Protein AF-A0A378WSH8-F1 (afdb_monomer_lite)

Radius of gyration: 32.55 Å; chains: 1; bounding box: 90×105×66 Å

Organism: NCBI:txid134964

Foldseek 3Di:
DDDDDDDDDDPPPVVVVVVVVVVPPPPPDPPPPVVCPVCVVVDDDPPPPPPDDDDDDDADPPFAADPDPVPDDDPVCVVVVVVVVDGGGPDDQQADDPAPAFAQDWDDADQWIWGAGAPPCLPPNPAHFIWIWGPPPVNYIDGLHHDNFPQRSLTQHQQFDADHVQQKTKGGRQNDQKHWQAMWIWRCPVVSDTHTDDPAGRRDPVHGHRDMGHNDPPDPPDDDDPDDDDDDDDDDDDDDDDDDDDD

Secondary structure (DSSP, 8-state):
-----------TTHHHHHHHHHSSSS-S------HHHHHHTT----TTTTSSPPPPP-PPTT-B--SSSTT---HHHHHTSGGGG--BSS---------S---S-EEEETTEEEE---TTHHHHSSS-SEEEEE-SSTTS-EEEEEE-SHHHHT--GGG-EEETTTTEEEEE--SBSEEES-EEEEE-SSTTS-EES--STTTSTT---S-EEES-----S---------PPPP------PPPP---

Sequence (247 aa):
MARRSGSRTPKPLIAAAAAVLAAAILPVGGASADLQSDIATQVQQFLDIGKVAVPPADCGPGSRPETGMQGDVPAADRASGRSTQGYSCNMSFVGGYAGHGAGITSTTYDHCSYTGSFFPGDLLGPAQGVQVIDASDPAHPVLSTTLTEPAMMAGTWESLKVNTARKLLVGTGVPFLEGTGYLSVYDISDCAHPRLLNPGPGTNLAMPLPITTTRAASPPTAAPIGPRVSRPVSSARSTSPIRRIRT

pLDDT: mean 76.18, std 23.09, range [29.8, 98.75]

Structure (mmCIF, N/CA/C/O backbone):
data_AF-A0A378WSH8-F1
#
_entry.id   AF-A0A378WSH8-F1
#
loop_
_atom_site.group_PDB
_atom_site.id
_atom_site.type_symbol
_atom_site.label_atom_id
_atom_site.label_alt_id
_atom_site.label_comp_id
_atom_site.label_asym_id
_atom_site.label_entity_id
_atom_site.label_seq_id
_atom_site.pdbx_PDB_ins_code
_atom_site.Cartn_x
_atom_site.Cartn_y
_atom_site.Cartn_z
_atom_site.occupancy
_atom_site.B_iso_or_equiv
_atom_site.auth_seq_id
_atom_site.auth_comp_id
_atom_site.auth_asym_id
_atom_site.auth_atom_id
_atom_site.pdbx_PDB_model_num
ATOM 1 N N . MET A 1 1 ? 38.320 80.030 -11.338 1.00 41.78 1 MET A N 1
ATOM 2 C CA . MET A 1 1 ? 37.554 81.047 -12.106 1.00 41.78 1 MET A CA 1
ATOM 3 C C . MET A 1 1 ? 37.120 80.366 -13.403 1.00 41.78 1 MET A C 1
ATOM 5 O O . MET A 1 1 ? 37.970 79.705 -13.964 1.00 41.78 1 MET A O 1
ATOM 9 N N . ALA A 1 2 ? 35.881 80.333 -13.899 1.00 40.88 2 ALA A N 1
ATOM 10 C CA . ALA A 1 2 ? 34.691 81.184 -13.791 1.00 40.88 2 ALA A CA 1
ATOM 11 C C . ALA A 1 2 ? 33.429 80.291 -13.645 1.00 40.88 2 ALA A C 1
ATOM 13 O O . ALA A 1 2 ? 33.392 79.189 -14.173 1.00 40.88 2 ALA A O 1
ATOM 14 N N . ARG A 1 3 ? 32.523 80.558 -12.697 1.00 38.66 3 ARG A N 1
ATOM 15 C CA . ARG A 1 3 ? 31.334 81.444 -12.714 1.00 38.66 3 ARG A CA 1
ATOM 16 C C . ARG A 1 3 ? 30.141 80.896 -13.530 1.00 38.66 3 ARG A C 1
ATOM 18 O O . ARG A 1 3 ? 30.211 80.719 -14.735 1.00 38.66 3 ARG A O 1
ATOM 25 N N . ARG A 1 4 ? 29.055 80.659 -12.778 1.00 47.59 4 ARG A N 1
ATOM 26 C CA . ARG A 1 4 ? 27.697 80.209 -13.139 1.00 47.59 4 ARG A CA 1
ATOM 27 C C . ARG A 1 4 ? 27.099 80.895 -14.373 1.00 47.59 4 ARG A C 1
ATOM 29 O O . ARG A 1 4 ? 27.242 82.104 -14.514 1.00 47.59 4 ARG A O 1
ATOM 36 N N . SER A 1 5 ? 26.196 80.189 -15.052 1.00 40.75 5 SER A N 1
ATOM 37 C CA . SER A 1 5 ? 24.873 80.748 -15.359 1.00 40.75 5 SER A CA 1
ATOM 38 C C . SER A 1 5 ? 23.838 79.629 -15.457 1.00 40.75 5 SER A C 1
ATOM 40 O O . SER A 1 5 ? 24.050 78.640 -16.152 1.00 40.75 5 SER A O 1
ATOM 42 N N . GLY A 1 6 ? 22.752 79.760 -14.697 1.00 46.19 6 GLY A N 1
ATOM 43 C CA . GLY A 1 6 ? 21.604 78.867 -14.771 1.00 46.19 6 GLY A CA 1
ATOM 44 C C . GLY A 1 6 ? 20.590 79.366 -15.791 1.00 46.19 6 GLY A C 1
ATOM 45 O O . GLY A 1 6 ? 20.475 80.566 -16.029 1.00 46.19 6 GLY A O 1
ATOM 46 N N . SER A 1 7 ? 19.788 78.449 -16.315 1.00 44.53 7 SER A N 1
ATOM 47 C CA . SER A 1 7 ? 18.513 78.770 -16.943 1.00 44.53 7 SER A CA 1
ATOM 48 C C . SER A 1 7 ? 17.428 77.905 -16.303 1.00 44.53 7 SER A C 1
ATOM 50 O O . SER A 1 7 ? 17.368 76.689 -16.454 1.00 44.53 7 SER A O 1
ATOM 52 N N . ARG A 1 8 ? 16.579 78.563 -15.510 1.00 58.78 8 ARG A N 1
ATOM 53 C CA . ARG A 1 8 ? 15.231 78.085 -15.203 1.00 58.78 8 ARG A CA 1
ATOM 54 C C . ARG A 1 8 ? 14.360 78.471 -16.385 1.00 58.78 8 ARG A C 1
ATOM 56 O O . ARG A 1 8 ? 14.426 79.619 -16.812 1.00 58.78 8 ARG A O 1
ATOM 63 N N . THR A 1 9 ? 13.506 77.573 -16.853 1.00 48.69 9 THR A N 1
ATOM 64 C CA . THR A 1 9 ? 12.199 77.940 -17.418 1.00 48.69 9 THR A CA 1
ATOM 65 C C . THR A 1 9 ? 11.289 76.712 -17.517 1.00 48.69 9 THR A C 1
ATOM 67 O O . THR A 1 9 ? 11.764 75.578 -17.459 1.00 48.69 9 THR A O 1
ATOM 70 N N . PRO A 1 10 ? 9.965 76.938 -17.528 1.00 49.69 10 PRO A N 1
ATOM 71 C CA . PRO A 1 10 ? 9.005 76.181 -16.736 1.00 49.69 10 PRO A CA 1
ATOM 72 C C . PRO A 1 10 ? 8.100 75.324 -17.619 1.00 49.69 10 PRO A C 1
ATOM 74 O O . PRO A 1 10 ? 7.737 75.745 -18.712 1.00 49.69 10 PRO A O 1
ATOM 77 N N . LYS A 1 11 ? 7.655 74.159 -17.141 1.00 42.25 11 LYS A N 1
ATOM 78 C CA . LYS A 1 11 ? 6.537 73.440 -17.777 1.00 42.25 11 LYS A CA 1
ATOM 79 C C . LYS A 1 11 ? 5.641 72.734 -16.748 1.00 42.25 11 LYS A C 1
ATOM 81 O O . LYS A 1 11 ? 5.535 71.512 -16.787 1.00 42.25 11 LYS A O 1
ATOM 86 N N . PRO A 1 12 ? 4.897 73.471 -15.897 1.00 46.78 12 PRO A N 1
ATOM 87 C CA . PRO A 1 12 ? 3.742 72.919 -15.175 1.00 46.78 12 PRO A CA 1
ATOM 88 C C . PRO A 1 12 ? 2.576 72.522 -16.114 1.00 46.78 12 PRO A C 1
ATOM 90 O O . PRO A 1 12 ? 1.465 72.293 -15.661 1.00 46.78 12 PRO A O 1
ATOM 93 N N . LEU A 1 13 ? 2.819 72.427 -17.427 1.00 51.59 13 LEU A N 1
ATOM 94 C CA . LEU A 1 13 ? 1.844 72.064 -18.455 1.00 51.59 13 LEU A CA 1
ATOM 95 C C . LEU A 1 13 ? 2.020 70.633 -18.991 1.00 51.59 13 LEU A C 1
ATOM 97 O O . LEU A 1 13 ? 1.110 70.125 -19.633 1.00 51.59 13 LEU A O 1
ATOM 101 N N . ILE A 1 14 ? 3.133 69.942 -18.702 1.00 45.81 14 ILE A N 1
ATOM 102 C CA . ILE A 1 14 ? 3.283 68.522 -19.092 1.00 45.81 14 ILE A CA 1
ATOM 103 C C . ILE A 1 14 ? 2.595 67.595 -18.074 1.00 45.81 14 ILE A C 1
ATOM 105 O O . ILE A 1 14 ? 2.054 66.559 -18.449 1.00 45.81 14 ILE A O 1
ATOM 109 N N . ALA A 1 15 ? 2.519 68.000 -16.802 1.00 45.50 15 ALA A N 1
ATOM 110 C CA . ALA A 1 15 ? 1.837 67.219 -15.768 1.00 45.50 15 ALA A CA 1
ATOM 111 C C . ALA A 1 15 ? 0.307 67.156 -15.965 1.00 45.50 15 ALA A C 1
ATOM 113 O O . ALA A 1 15 ? -0.315 66.169 -15.587 1.00 45.50 15 ALA A O 1
ATOM 114 N N . ALA A 1 16 ? -0.300 68.165 -16.602 1.00 47.81 16 ALA A N 1
ATOM 115 C CA . ALA A 1 16 ? -1.748 68.205 -16.820 1.00 47.81 16 ALA A CA 1
ATOM 116 C C . ALA A 1 16 ? -2.213 67.347 -18.015 1.00 47.81 16 ALA A C 1
ATOM 118 O O . ALA A 1 16 ? -3.331 66.841 -18.002 1.00 47.81 16 ALA A O 1
ATOM 119 N N . ALA A 1 17 ? -1.359 67.122 -19.022 1.00 46.69 17 ALA A N 1
ATOM 120 C CA . ALA A 1 17 ? -1.712 66.297 -20.183 1.00 46.69 17 ALA A CA 1
ATOM 121 C C . ALA A 1 17 ? -1.620 64.784 -19.896 1.00 46.69 17 ALA A C 1
ATOM 123 O O . ALA A 1 17 ? -2.379 64.002 -20.464 1.00 46.69 17 ALA A O 1
ATOM 124 N N . ALA A 1 18 ? -0.744 64.363 -18.976 1.00 47.00 18 ALA A N 1
ATOM 125 C CA . ALA A 1 18 ? -0.623 62.955 -18.588 1.00 47.00 18 ALA A CA 1
ATOM 126 C C . ALA A 1 18 ? -1.775 62.475 -17.681 1.00 47.00 18 ALA A C 1
ATOM 128 O O . ALA A 1 18 ? -2.136 61.301 -17.717 1.00 47.00 18 ALA A O 1
ATOM 129 N N . ALA A 1 19 ? -2.397 63.375 -16.910 1.00 49.25 19 ALA A N 1
ATOM 130 C CA . ALA A 1 19 ? -3.502 63.023 -16.016 1.00 49.25 19 ALA A CA 1
ATOM 131 C C . ALA A 1 19 ? -4.830 62.764 -16.757 1.00 49.25 19 ALA A C 1
ATOM 133 O O . ALA A 1 19 ? -5.626 61.942 -16.312 1.00 49.25 19 ALA A O 1
ATOM 134 N N . VAL A 1 20 ? -5.060 63.406 -17.909 1.00 46.47 20 VAL A N 1
ATOM 135 C CA . VAL A 1 20 ? -6.304 63.223 -18.685 1.00 46.47 20 VAL A CA 1
ATOM 136 C C . VAL A 1 20 ? -6.252 61.965 -19.562 1.00 46.47 20 VAL A C 1
ATOM 138 O O . VAL A 1 20 ? -7.280 61.328 -19.774 1.00 46.47 20 VAL A O 1
ATOM 141 N N . LEU A 1 21 ? -5.064 61.529 -19.999 1.00 43.81 21 LEU A N 1
ATOM 142 C CA . LEU A 1 21 ? -4.922 60.288 -20.773 1.00 43.81 21 LEU A CA 1
ATOM 143 C C . LEU A 1 21 ? -4.888 59.021 -19.895 1.00 43.81 21 LEU A C 1
ATOM 145 O O . LEU A 1 21 ? -5.254 57.947 -20.362 1.00 43.81 21 LEU A O 1
ATOM 149 N N . ALA A 1 22 ? -4.518 59.140 -18.615 1.00 44.72 22 ALA A N 1
ATOM 150 C CA . ALA A 1 22 ? -4.552 58.025 -17.662 1.00 44.72 22 ALA A CA 1
ATOM 151 C C . ALA A 1 22 ? -5.972 57.684 -17.163 1.00 44.72 22 ALA A C 1
ATOM 153 O O . ALA A 1 22 ? -6.206 56.572 -16.699 1.00 44.72 22 ALA A O 1
ATOM 154 N N . ALA A 1 23 ? -6.934 58.605 -17.287 1.00 47.78 23 ALA A N 1
ATOM 155 C CA . ALA A 1 23 ? -8.322 58.378 -16.877 1.00 47.78 23 ALA A CA 1
ATOM 156 C C . ALA A 1 23 ? -9.199 57.725 -17.968 1.00 47.78 23 ALA A C 1
ATOM 158 O O . ALA A 1 23 ? -10.301 57.275 -17.669 1.00 47.78 23 ALA A O 1
ATOM 159 N N . ALA A 1 24 ? -8.723 57.646 -19.218 1.00 49.50 24 ALA A N 1
ATOM 160 C CA . ALA A 1 24 ? -9.503 57.153 -20.361 1.00 49.50 24 ALA A CA 1
ATOM 161 C C . ALA A 1 24 ? -9.163 55.712 -20.802 1.00 49.50 24 ALA A C 1
ATOM 163 O O . ALA A 1 24 ? -9.764 55.208 -21.747 1.00 49.50 24 ALA A O 1
ATOM 164 N N . ILE A 1 25 ? -8.225 55.034 -20.125 1.00 50.56 25 ILE A N 1
ATOM 165 C CA . ILE A 1 25 ? -7.892 53.608 -20.350 1.00 50.56 25 ILE A CA 1
ATOM 166 C C . ILE A 1 25 ? -8.080 52.801 -19.052 1.00 50.56 25 ILE A C 1
ATOM 168 O O . ILE A 1 25 ? -7.439 51.782 -18.815 1.00 50.56 25 ILE A O 1
ATOM 172 N N . LEU A 1 26 ? -8.980 53.255 -18.182 1.00 44.84 26 LEU A N 1
ATOM 173 C CA . LEU A 1 26 ? -9.618 52.359 -17.228 1.00 44.84 26 LEU A CA 1
ATOM 174 C C . LEU A 1 26 ? -10.854 51.802 -17.937 1.00 44.84 26 LEU A C 1
ATOM 176 O O . LEU A 1 26 ? -11.678 52.601 -18.385 1.00 44.84 26 LEU A O 1
ATOM 180 N N . PRO A 1 27 ? -11.006 50.476 -18.087 1.00 46.38 27 PRO A N 1
ATOM 181 C CA . PRO A 1 27 ? -12.249 49.913 -18.586 1.00 46.38 27 PRO A CA 1
ATOM 182 C C . PRO A 1 27 ? -13.367 50.302 -17.608 1.00 46.38 27 PRO A C 1
ATOM 184 O O . PRO A 1 27 ? -13.517 49.716 -16.538 1.00 46.38 27 PRO A O 1
ATOM 187 N N . VAL A 1 28 ? -14.138 51.337 -17.957 1.00 52.00 28 VAL A N 1
ATOM 188 C CA . VAL A 1 28 ? -15.410 51.685 -17.314 1.00 52.00 28 VAL A CA 1
ATOM 189 C C . VAL A 1 28 ? -16.403 50.621 -17.762 1.00 52.00 28 VAL A C 1
ATOM 191 O O . VAL A 1 28 ? -17.082 50.743 -18.774 1.00 52.00 28 VAL A O 1
ATOM 194 N N . GLY A 1 29 ? -16.342 49.498 -17.070 1.00 48.97 29 GLY A N 1
ATOM 195 C CA . GLY A 1 29 ? -16.915 48.240 -17.518 1.00 48.97 29 GLY A CA 1
ATOM 196 C C . GLY A 1 29 ? -16.046 47.106 -17.018 1.00 48.97 29 GLY A C 1
ATOM 197 O O . GLY A 1 29 ? -15.606 46.263 -17.794 1.00 48.97 29 GLY A O 1
ATOM 198 N N . GLY A 1 30 ? -15.759 47.107 -15.714 1.00 47.28 30 GLY A N 1
ATOM 199 C CA . GLY A 1 30 ? -15.407 45.862 -15.064 1.00 47.28 30 GLY A CA 1
ATOM 200 C C . GLY A 1 30 ? -16.551 44.901 -15.352 1.00 47.28 30 GLY A C 1
ATOM 201 O O . GLY A 1 30 ? -17.688 45.161 -14.961 1.00 47.28 30 GLY A O 1
ATOM 202 N N . ALA A 1 31 ? -16.267 43.808 -16.056 1.00 50.72 31 ALA A N 1
ATOM 203 C CA . ALA A 1 31 ? -17.043 42.605 -15.852 1.00 50.72 31 ALA A CA 1
ATOM 204 C C . ALA A 1 31 ? -16.770 42.209 -14.398 1.00 50.72 31 ALA A C 1
ATOM 206 O O . ALA A 1 31 ? -15.859 41.438 -14.103 1.00 50.72 31 ALA A O 1
ATOM 207 N N . SER A 1 32 ? -17.491 42.836 -13.471 1.00 54.94 32 SER A N 1
ATOM 208 C CA . SER A 1 32 ? -17.705 42.261 -12.163 1.00 54.94 32 SER A CA 1
ATOM 209 C C . SER A 1 32 ? -18.417 40.958 -12.477 1.00 54.94 32 SER A C 1
ATOM 211 O O . SER A 1 32 ? -19.605 40.960 -12.788 1.00 54.94 32 SER A O 1
ATOM 213 N N . ALA A 1 33 ? -17.671 39.856 -12.523 1.00 48.78 33 ALA A N 1
ATOM 214 C CA . ALA A 1 33 ? -18.280 38.562 -12.314 1.00 48.78 33 ALA A CA 1
ATOM 215 C C . ALA A 1 33 ? -18.920 38.690 -10.935 1.00 48.78 33 ALA A C 1
ATOM 217 O O . ALA A 1 33 ? -18.220 38.707 -9.920 1.00 48.78 33 ALA A O 1
ATOM 218 N N . ASP A 1 34 ? -20.225 38.941 -10.914 1.00 55.62 34 ASP A N 1
ATOM 219 C CA . ASP A 1 34 ? -21.009 38.984 -9.696 1.00 55.62 34 ASP A CA 1
ATOM 220 C C . ASP A 1 34 ? -21.095 37.530 -9.232 1.00 55.62 34 ASP A C 1
ATOM 222 O O . ASP A 1 34 ? -22.058 36.812 -9.492 1.00 55.62 34 ASP A O 1
ATOM 226 N N . LEU A 1 35 ? -19.992 37.056 -8.638 1.00 52.56 35 LEU A N 1
ATOM 227 C CA . LEU A 1 35 ? -19.771 35.671 -8.222 1.00 52.56 35 LEU A CA 1
ATOM 228 C C . LEU A 1 35 ? -20.920 35.193 -7.321 1.00 52.56 35 LEU A C 1
ATOM 230 O O . LEU A 1 35 ? -21.244 34.010 -7.266 1.00 52.56 35 LEU A O 1
ATOM 234 N N . GLN A 1 36 ? -21.556 36.152 -6.647 1.00 56.22 36 GLN A N 1
ATOM 235 C CA . GLN A 1 36 ? -22.716 35.967 -5.802 1.00 56.22 36 GLN A CA 1
ATOM 236 C C . GLN A 1 36 ? -23.942 35.474 -6.587 1.00 56.22 36 GLN A C 1
ATOM 238 O O . GLN A 1 36 ? -24.661 34.613 -6.089 1.00 56.22 36 GLN A O 1
ATOM 243 N N . SER A 1 37 ? -24.183 35.971 -7.804 1.00 59.78 37 SER A N 1
ATOM 244 C CA . SER A 1 37 ? -25.404 35.679 -8.571 1.00 59.78 37 SER A CA 1
ATOM 245 C C . SER A 1 37 ? -25.366 34.308 -9.255 1.00 59.78 37 SER A C 1
ATOM 247 O O . SER A 1 37 ? -26.371 33.596 -9.251 1.00 59.78 37 SER A O 1
ATOM 249 N N . ASP A 1 38 ? -24.202 33.897 -9.765 1.00 58.44 38 ASP A N 1
ATOM 250 C CA . ASP A 1 38 ? -24.045 32.617 -10.475 1.00 58.44 38 ASP A CA 1
ATOM 251 C C . ASP A 1 38 ? -23.958 31.407 -9.524 1.00 58.44 38 ASP A C 1
ATOM 253 O O . ASP A 1 38 ? -24.306 30.287 -9.901 1.00 58.44 38 ASP A O 1
ATOM 257 N N . ILE A 1 39 ? -23.540 31.621 -8.270 1.00 62.44 39 ILE A N 1
ATOM 258 C CA . ILE A 1 39 ? -23.365 30.555 -7.269 1.00 62.44 39 ILE A CA 1
ATOM 259 C C . ILE A 1 39 ? -24.574 30.448 -6.324 1.00 62.44 39 ILE A C 1
ATOM 261 O O . ILE A 1 39 ? -24.903 29.345 -5.878 1.00 62.44 39 ILE A O 1
ATOM 265 N N . ALA A 1 40 ? -25.285 31.548 -6.039 1.00 61.59 40 ALA A N 1
ATOM 266 C CA . ALA A 1 40 ? -26.357 31.567 -5.033 1.00 61.59 40 ALA A CA 1
ATOM 267 C C . ALA A 1 40 ? -27.507 30.585 -5.308 1.00 61.59 40 ALA A C 1
ATOM 269 O O . ALA A 1 40 ? -28.128 30.101 -4.366 1.00 61.59 40 ALA A O 1
ATOM 270 N N . THR A 1 41 ? -27.785 30.263 -6.574 1.00 65.12 41 THR A N 1
ATOM 271 C CA . THR A 1 41 ? -28.827 29.288 -6.949 1.00 65.12 41 THR A CA 1
ATOM 272 C C . THR A 1 41 ? -28.287 27.883 -7.238 1.00 65.12 41 THR A C 1
ATOM 274 O O . THR A 1 41 ? -29.076 26.951 -7.390 1.00 65.12 41 THR A O 1
ATOM 277 N N . GLN A 1 42 ? -26.960 27.697 -7.268 1.00 68.50 42 GLN A N 1
ATOM 278 C CA . GLN A 1 42 ? -26.316 26.399 -7.518 1.00 68.50 42 GLN A CA 1
ATOM 279 C C . GLN A 1 42 ? -25.852 25.682 -6.243 1.00 68.50 42 GLN A C 1
ATOM 281 O O . GLN A 1 42 ? -25.662 24.464 -6.261 1.00 68.50 42 GLN A O 1
ATOM 286 N N . VAL A 1 43 ? -25.692 26.395 -5.126 1.00 74.81 43 VAL A N 1
ATOM 287 C CA . VAL A 1 43 ? -25.288 25.780 -3.854 1.00 74.81 43 VAL A CA 1
ATOM 288 C C . VAL A 1 43 ? -26.499 25.148 -3.171 1.00 74.81 43 VAL A C 1
ATOM 290 O O . VAL A 1 43 ? -27.277 25.811 -2.491 1.00 74.81 43 VAL A O 1
ATOM 293 N N . GLN A 1 44 ? -26.635 23.832 -3.322 1.00 77.69 44 GLN A N 1
ATOM 294 C CA . GLN A 1 44 ? -27.528 23.024 -2.494 1.00 77.69 44 GLN A CA 1
ATOM 295 C C . GLN A 1 44 ? -26.885 22.841 -1.114 1.00 77.69 44 GLN A C 1
ATOM 297 O O . GLN A 1 44 ? -25.887 22.133 -0.972 1.00 77.69 44 GLN A O 1
ATOM 302 N N . GLN A 1 45 ? -27.426 23.506 -0.093 1.00 75.94 45 GLN A N 1
ATOM 303 C CA . GLN A 1 45 ? -26.979 23.329 1.288 1.00 75.94 45 GLN A CA 1
ATOM 304 C C . GLN A 1 45 ? -27.778 22.208 1.958 1.00 75.94 45 GLN A C 1
ATOM 306 O O . GLN A 1 45 ? -28.936 22.391 2.326 1.00 75.94 45 GLN A O 1
ATOM 311 N N . PHE A 1 46 ? -27.139 21.057 2.163 1.00 76.38 46 PHE A N 1
ATOM 312 C CA . PHE A 1 46 ? -27.702 19.940 2.926 1.00 76.38 46 PHE A CA 1
ATOM 313 C C . PHE A 1 46 ? -27.313 20.075 4.402 1.00 76.38 46 PHE A C 1
ATOM 315 O O . PHE A 1 46 ? -26.370 19.450 4.884 1.00 76.38 46 PHE A O 1
ATOM 322 N N . LEU A 1 47 ? -28.005 20.964 5.119 1.00 78.06 47 LEU A N 1
ATOM 323 C CA . LEU A 1 47 ? -27.741 21.245 6.539 1.00 78.06 47 LEU A CA 1
ATOM 324 C C . LEU A 1 47 ? -28.331 20.189 7.484 1.00 78.06 47 LEU A C 1
ATOM 326 O O . LEU A 1 47 ? -28.291 20.362 8.700 1.00 78.06 47 LEU A O 1
ATOM 330 N N . ASP A 1 48 ? -28.967 19.152 6.963 1.00 77.69 48 ASP A N 1
ATOM 331 C CA . ASP A 1 48 ? -29.611 18.065 7.698 1.00 77.69 48 AS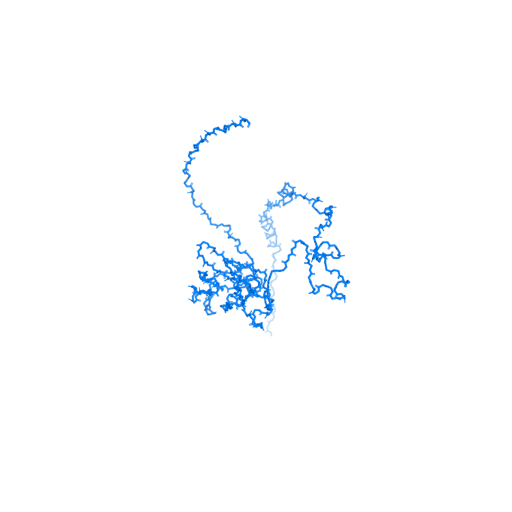P A CA 1
ATOM 332 C C . ASP A 1 48 ? -28.755 16.793 7.796 1.00 77.69 48 ASP A C 1
ATOM 334 O O . ASP A 1 48 ? -29.047 15.924 8.621 1.00 77.69 48 ASP A O 1
ATOM 338 N N . ILE A 1 49 ? -27.653 16.710 7.046 1.00 76.06 49 ILE A N 1
ATOM 339 C CA . ILE A 1 49 ? -26.691 15.609 7.148 1.00 76.06 49 ILE A CA 1
ATOM 340 C C . ILE A 1 49 ? -26.003 15.653 8.523 1.00 76.06 49 ILE A C 1
ATOM 342 O O . ILE A 1 49 ? -25.423 16.664 8.911 1.00 76.06 49 ILE A O 1
ATOM 346 N N . GLY A 1 50 ? -26.064 14.544 9.268 1.00 76.25 50 GLY A N 1
ATOM 347 C CA . GLY A 1 50 ? -25.364 14.382 10.550 1.00 76.25 50 GLY A CA 1
ATOM 348 C C . GLY A 1 50 ? -26.060 14.988 11.776 1.00 76.25 50 GLY A C 1
ATOM 349 O O . GLY A 1 50 ? -25.460 15.032 12.846 1.00 76.25 50 GLY A O 1
ATOM 350 N N . LYS A 1 51 ? -27.318 15.440 11.663 1.00 83.12 51 LYS A N 1
ATOM 351 C CA . LYS A 1 51 ? -28.070 15.998 12.808 1.00 83.12 51 LYS A CA 1
ATOM 352 C C . LYS A 1 51 ? -28.607 14.960 13.791 1.00 83.12 51 LYS A C 1
ATOM 354 O O . LYS A 1 51 ? -28.895 15.301 14.935 1.00 83.12 51 LYS A O 1
ATOM 359 N N . VAL A 1 52 ? -28.775 13.719 13.346 1.00 84.50 52 VAL A N 1
ATOM 360 C CA . VAL A 1 52 ? -29.268 12.611 14.167 1.00 84.50 52 VAL A CA 1
ATOM 361 C C . VAL A 1 52 ? -28.270 11.474 14.048 1.00 84.50 52 VAL A C 1
ATOM 363 O O . VAL A 1 52 ? -27.986 11.010 12.945 1.00 84.50 52 VAL A O 1
ATOM 366 N N . ALA A 1 53 ? -27.729 11.044 15.184 1.00 84.88 53 ALA A N 1
ATOM 367 C CA . ALA A 1 53 ? -26.888 9.862 15.232 1.00 84.88 53 ALA A CA 1
ATOM 368 C C . ALA A 1 53 ? -27.745 8.612 15.012 1.00 84.88 53 ALA A C 1
ATOM 370 O O . ALA A 1 53 ? -28.850 8.495 15.550 1.00 84.88 53 ALA A O 1
ATOM 371 N N . VAL A 1 54 ? -27.223 7.668 14.235 1.00 87.56 54 VAL A N 1
ATOM 372 C CA . VAL A 1 54 ? -27.791 6.321 14.183 1.00 87.56 54 VAL A CA 1
ATOM 373 C C . VAL A 1 54 ? -27.496 5.589 15.501 1.00 87.56 54 VAL A C 1
ATOM 375 O O . VAL A 1 54 ? -26.486 5.892 16.145 1.00 87.56 54 VAL A O 1
ATOM 378 N N . PRO A 1 55 ? -28.347 4.642 15.934 1.00 88.25 55 PRO A N 1
ATOM 379 C CA . PRO A 1 55 ? -28.030 3.790 17.075 1.00 88.25 55 PRO A CA 1
ATOM 380 C C . PRO A 1 55 ? -26.722 3.009 16.860 1.00 88.25 55 PRO A C 1
ATOM 382 O O . PRO A 1 55 ? -26.376 2.718 15.710 1.00 88.25 55 PRO A O 1
ATOM 385 N N . PRO A 1 56 ? -26.016 2.627 17.941 1.00 88.31 56 PRO A N 1
ATOM 386 C CA . PRO A 1 56 ? -24.888 1.705 17.852 1.00 88.31 56 PRO A CA 1
ATOM 387 C C . PRO A 1 56 ? -25.264 0.408 17.129 1.00 88.31 56 PRO A C 1
ATOM 389 O O . PRO A 1 56 ? -26.402 -0.053 17.213 1.00 88.31 56 PRO A O 1
ATOM 392 N N . ALA A 1 57 ? -24.298 -0.189 16.432 1.00 91.31 57 ALA A N 1
ATOM 393 C CA . ALA A 1 57 ? -24.507 -1.460 15.752 1.00 91.31 57 ALA A CA 1
ATOM 394 C C . ALA A 1 57 ? -24.669 -2.619 16.753 1.00 91.31 57 ALA A C 1
ATOM 396 O O . ALA A 1 57 ? -23.928 -2.715 17.732 1.00 91.31 57 ALA A O 1
ATOM 397 N N . ASP A 1 58 ? -25.584 -3.545 16.455 1.00 94.12 58 ASP A N 1
ATOM 398 C CA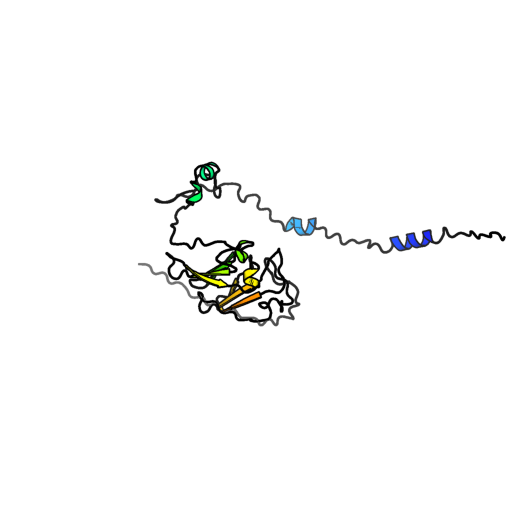 . ASP A 1 58 ? -25.727 -4.798 17.196 1.00 94.12 58 ASP A CA 1
ATOM 399 C C . ASP A 1 58 ? -24.617 -5.774 16.784 1.00 94.12 58 ASP A C 1
ATOM 401 O O . ASP A 1 58 ? -24.658 -6.402 15.719 1.00 94.12 58 ASP A O 1
ATOM 405 N N . CYS A 1 59 ? -23.584 -5.879 17.618 1.00 95.56 59 CYS A N 1
ATOM 406 C CA . CYS A 1 59 ? -22.426 -6.718 17.339 1.00 95.56 59 CYS A CA 1
ATOM 407 C C . CYS A 1 59 ? -22.619 -8.143 17.874 1.00 95.56 59 CYS A C 1
ATOM 409 O O . CYS A 1 59 ? -22.912 -8.349 19.052 1.00 95.56 59 CYS A O 1
ATOM 411 N N . GLY A 1 60 ? -22.409 -9.136 17.009 1.00 94.94 60 GLY A N 1
ATOM 412 C CA . GLY A 1 60 ? -22.516 -10.550 17.350 1.00 94.94 60 GLY A CA 1
ATOM 413 C C . GLY A 1 60 ? -21.402 -11.055 18.284 1.00 94.94 60 GLY A C 1
ATOM 414 O O . GLY A 1 60 ? -20.403 -10.360 18.510 1.00 94.94 60 GLY A O 1
ATOM 415 N N . PRO A 1 61 ? -21.538 -12.287 18.811 1.00 94.56 61 PRO A N 1
ATOM 416 C CA . PRO A 1 61 ? -20.560 -12.897 19.712 1.00 94.56 61 PRO A CA 1
ATOM 417 C C . PRO A 1 61 ? -19.128 -12.875 19.159 1.00 94.56 61 PRO A C 1
ATOM 419 O O . PRO A 1 61 ? -18.909 -13.091 17.970 1.00 94.56 61 PRO A O 1
ATOM 422 N N . GLY A 1 62 ? -18.146 -12.622 20.030 1.00 91.56 62 GLY A N 1
ATOM 423 C CA . GLY A 1 62 ? -16.729 -12.516 19.652 1.00 91.56 62 GLY A CA 1
ATOM 424 C C . GLY A 1 62 ? -16.315 -11.155 19.075 1.00 91.56 62 GLY A C 1
ATOM 425 O O . GLY A 1 62 ? -15.124 -10.923 18.871 1.00 91.56 62 GLY A O 1
ATOM 426 N N . SER A 1 63 ? -17.265 -10.241 18.854 1.00 95.75 63 SER A N 1
ATOM 427 C CA . SER A 1 63 ? -16.974 -8.861 18.457 1.00 95.75 63 SER A CA 1
ATOM 428 C C . SER A 1 63 ? -16.289 -8.067 19.571 1.00 95.75 63 SER A C 1
ATOM 430 O O . SER A 1 63 ? -16.403 -8.367 20.762 1.00 95.75 63 SER A O 1
ATOM 432 N N . ARG A 1 64 ? -15.604 -7.000 19.167 1.00 95.12 64 ARG A N 1
ATOM 433 C CA . ARG A 1 64 ? -14.896 -6.059 20.032 1.00 95.12 64 ARG A CA 1
ATOM 434 C C . ARG A 1 64 ? -15.336 -4.630 19.695 1.00 95.12 64 ARG A C 1
ATOM 436 O O . ARG A 1 64 ? -14.555 -3.906 19.072 1.00 95.12 64 ARG A O 1
ATOM 443 N N . PRO A 1 65 ? -16.568 -4.232 20.056 1.00 94.75 65 PRO A N 1
ATOM 444 C CA . PRO A 1 65 ? -17.130 -2.951 19.640 1.00 94.75 65 PRO A CA 1
ATOM 445 C C . PRO A 1 65 ? -16.311 -1.759 20.147 1.00 94.75 65 PRO A C 1
ATOM 447 O O . PRO A 1 65 ? -15.541 -1.869 21.110 1.00 94.75 65 PRO A O 1
ATOM 450 N N . GLU A 1 66 ? -16.491 -0.622 19.475 1.00 94.31 66 GLU A N 1
ATOM 451 C CA . GLU A 1 66 ? -16.021 0.682 19.942 1.00 94.31 66 GLU A CA 1
ATOM 452 C C . GLU A 1 66 ? -16.623 0.986 21.322 1.00 94.31 66 GLU A C 1
ATOM 454 O O . GLU A 1 66 ? -17.776 0.659 21.605 1.00 94.31 66 GLU A O 1
ATOM 459 N N . THR A 1 67 ? -15.820 1.572 22.207 1.00 93.56 67 THR A N 1
ATOM 460 C CA . THR A 1 67 ? -16.195 1.847 23.606 1.00 93.56 67 THR A CA 1
ATOM 461 C C . THR A 1 67 ? -16.750 3.260 23.804 1.00 93.56 67 THR A C 1
ATOM 463 O O . THR A 1 67 ? -17.266 3.571 24.877 1.00 93.56 67 THR A O 1
ATOM 466 N N . GLY A 1 68 ? -16.628 4.113 22.782 1.00 91.25 68 GLY A N 1
ATOM 467 C CA . GLY A 1 68 ? -17.026 5.518 22.788 1.00 91.25 68 GLY A CA 1
ATOM 468 C C . GLY A 1 68 ? -17.949 5.878 21.624 1.00 91.25 68 GLY A C 1
ATOM 469 O O . GLY A 1 68 ? -18.824 5.105 21.240 1.00 91.25 68 GLY A O 1
ATOM 470 N N . MET A 1 69 ? -17.768 7.085 21.082 1.00 90.38 69 MET A N 1
ATOM 471 C CA . MET A 1 69 ? -18.484 7.545 19.889 1.00 90.38 69 MET A CA 1
ATOM 472 C C . MET A 1 69 ? -18.010 6.778 18.645 1.00 90.38 69 MET A C 1
ATOM 474 O O . MET A 1 69 ? -16.856 6.363 18.582 1.00 90.38 69 MET A O 1
ATOM 478 N N . GLN A 1 70 ? -18.885 6.621 17.647 1.00 91.38 70 GLN A N 1
ATOM 479 C CA . GLN A 1 70 ? -18.537 5.983 16.377 1.00 91.38 70 GLN A CA 1
ATOM 480 C C . GLN A 1 70 ? -17.316 6.661 15.730 1.00 91.38 70 GLN A C 1
ATOM 482 O O . GLN A 1 70 ? -17.359 7.861 15.446 1.00 91.38 70 GLN A O 1
ATOM 487 N N . GLY A 1 71 ? -16.250 5.895 15.485 1.00 91.88 71 GLY A N 1
ATOM 488 C CA . GLY A 1 71 ? -14.987 6.381 14.921 1.00 91.88 71 GLY A CA 1
ATOM 489 C C . GLY A 1 71 ? -14.002 6.996 15.926 1.00 91.88 71 GLY A C 1
ATOM 490 O O . GLY A 1 71 ? -12.940 7.463 15.509 1.00 91.88 71 GLY A O 1
ATOM 491 N N . ASP A 1 72 ? -14.320 7.014 17.223 1.00 93.50 72 ASP A N 1
ATOM 492 C CA . ASP A 1 72 ? -13.422 7.508 18.272 1.00 93.50 72 ASP A CA 1
ATOM 493 C C . ASP A 1 72 ? -12.465 6.415 18.786 1.00 93.50 72 ASP A C 1
ATOM 495 O O . ASP A 1 72 ? -12.778 5.224 18.808 1.00 93.50 72 ASP A O 1
ATOM 499 N N . VAL A 1 73 ? -11.299 6.840 19.278 1.00 96.56 73 VAL A N 1
ATOM 500 C CA . VAL A 1 73 ? -10.365 6.003 20.044 1.00 96.56 73 VAL A CA 1
ATOM 501 C C . VAL A 1 73 ? -10.165 6.659 21.415 1.00 96.56 73 VAL A C 1
ATOM 503 O O . VAL A 1 73 ? -9.216 7.438 21.589 1.00 96.56 73 VAL A O 1
ATOM 506 N N . PRO A 1 74 ? -11.033 6.359 22.404 1.00 96.25 74 PRO A N 1
ATOM 507 C CA . PRO A 1 74 ? -11.078 7.097 23.662 1.00 96.25 74 PRO A CA 1
ATOM 508 C C . PRO A 1 74 ? -9.748 7.102 24.421 1.00 96.25 74 PRO A C 1
ATOM 510 O O . PRO A 1 74 ? -9.000 6.120 24.433 1.00 96.25 74 PRO A O 1
ATOM 513 N N . ALA A 1 75 ? -9.476 8.184 25.157 1.00 97.56 75 ALA A N 1
ATOM 514 C CA . ALA A 1 75 ? -8.257 8.316 25.961 1.00 97.56 75 ALA A CA 1
ATOM 515 C C . ALA A 1 75 ? -8.074 7.167 26.971 1.00 97.56 75 ALA A C 1
ATOM 517 O O . ALA A 1 75 ? -6.949 6.726 27.194 1.00 97.56 75 ALA A O 1
ATOM 518 N N . ALA A 1 76 ? -9.166 6.639 27.534 1.00 97.56 76 ALA A N 1
ATOM 519 C CA . ALA A 1 76 ? -9.135 5.484 28.432 1.00 97.56 76 ALA A CA 1
ATOM 520 C C . ALA A 1 76 ? -8.641 4.202 27.731 1.00 97.56 76 ALA A C 1
ATOM 522 O O . ALA A 1 76 ? -7.846 3.452 28.300 1.00 97.56 76 ALA A O 1
ATOM 523 N N . ASP A 1 77 ? -9.032 3.976 26.474 1.00 98.06 77 ASP A N 1
ATOM 524 C CA . ASP A 1 77 ? -8.570 2.831 25.684 1.00 98.06 77 ASP A CA 1
ATOM 525 C C . ASP A 1 77 ? -7.107 2.980 25.251 1.00 98.06 77 ASP A C 1
ATOM 527 O O . ASP A 1 77 ? -6.378 1.991 25.111 1.00 98.06 77 ASP A O 1
ATOM 531 N N . ARG A 1 78 ? -6.649 4.219 25.053 1.00 97.19 78 ARG A N 1
ATOM 532 C CA . ARG A 1 78 ? -5.231 4.527 24.818 1.00 97.19 78 ARG A CA 1
ATOM 533 C C . ARG A 1 78 ? -4.399 4.299 26.079 1.00 97.19 78 ARG A C 1
ATOM 535 O O . ARG A 1 78 ? -3.391 3.606 26.014 1.00 97.19 78 ARG A O 1
ATOM 542 N N . ALA A 1 79 ? -4.847 4.820 27.221 1.00 97.88 79 ALA A N 1
ATOM 543 C CA . ALA A 1 79 ? -4.142 4.728 28.500 1.00 97.88 79 ALA A CA 1
ATOM 544 C C . ALA A 1 79 ? -4.064 3.292 29.042 1.00 97.88 79 ALA A C 1
ATOM 546 O O . ALA A 1 79 ? -3.040 2.898 29.590 1.00 97.88 79 ALA A O 1
ATOM 547 N N . SER A 1 80 ? -5.123 2.498 28.866 1.00 97.25 80 SER A N 1
ATOM 548 C CA . SER A 1 80 ? -5.157 1.087 29.282 1.00 97.25 80 SER A CA 1
ATOM 549 C C . SER A 1 80 ? -4.465 0.133 28.302 1.00 97.25 80 SER A C 1
ATOM 551 O O . SER A 1 80 ? -4.287 -1.042 28.615 1.00 97.25 80 SER A O 1
ATOM 553 N N . GLY A 1 81 ? -4.124 0.597 27.095 1.00 97.06 81 GLY A N 1
ATOM 554 C CA . GLY A 1 81 ? -3.627 -0.252 26.011 1.00 97.06 81 GLY A CA 1
ATOM 555 C C . GLY A 1 81 ? -4.711 -1.072 25.298 1.00 97.06 81 GLY A C 1
ATOM 556 O O . GLY A 1 81 ? -4.394 -1.810 24.371 1.00 97.06 81 GLY A O 1
ATOM 557 N N . ARG A 1 82 ? -5.999 -0.942 25.648 1.00 96.88 82 ARG A N 1
ATOM 558 C CA . ARG A 1 82 ? -7.112 -1.600 24.932 1.00 96.88 82 ARG A CA 1
ATOM 559 C C . ARG A 1 82 ? -7.116 -1.290 23.429 1.00 96.88 82 ARG A C 1
ATOM 561 O O . ARG A 1 82 ? -7.465 -2.164 22.633 1.00 96.88 82 ARG A O 1
ATOM 568 N N . SER A 1 83 ? -6.711 -0.080 23.050 1.00 96.19 83 SER A N 1
ATOM 569 C CA . SER A 1 83 ? -6.644 0.388 21.656 1.00 96.19 83 SER A CA 1
ATOM 570 C C . SER A 1 83 ? -5.660 -0.391 20.770 1.00 96.19 83 SER A C 1
ATOM 572 O O . SER A 1 83 ? -5.864 -0.455 19.561 1.00 96.19 83 SER A O 1
ATOM 574 N N . THR A 1 84 ? -4.637 -1.047 21.330 1.00 94.69 84 THR A N 1
ATOM 575 C CA . THR A 1 84 ? -3.647 -1.816 20.540 1.00 94.69 84 THR A CA 1
ATOM 576 C C . THR A 1 84 ? -4.198 -3.132 20.001 1.00 94.69 84 THR A C 1
ATOM 578 O O . THR A 1 84 ? -3.585 -3.776 19.157 1.00 94.69 84 THR A O 1
ATOM 581 N N . GLN A 1 85 ? -5.365 -3.541 20.490 1.00 92.75 85 GLN A N 1
ATOM 582 C CA . GLN A 1 85 ? -5.962 -4.830 20.187 1.00 92.75 85 GLN A CA 1
ATOM 583 C C . GLN A 1 85 ? -7.034 -4.752 19.079 1.00 92.75 85 GLN A C 1
ATOM 585 O O . GLN A 1 85 ? -7.647 -5.767 18.750 1.00 92.75 85 GLN A O 1
ATOM 590 N N . GLY A 1 86 ? -7.284 -3.553 18.538 1.00 92.62 86 GLY A N 1
ATOM 591 C CA . GLY A 1 86 ? -8.266 -3.296 17.484 1.00 92.62 86 GLY A CA 1
ATOM 592 C C . GLY A 1 86 ? -9.72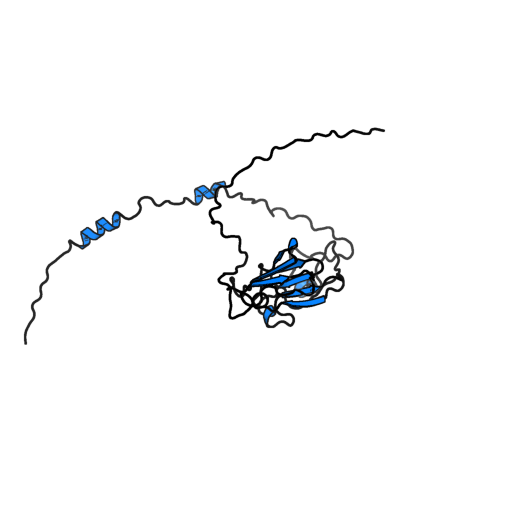7 -3.279 17.950 1.00 92.62 86 GLY A C 1
ATOM 593 O O . GLY A 1 86 ? -10.059 -3.606 19.096 1.00 92.62 86 GLY A O 1
ATOM 594 N N . TYR A 1 87 ? -10.610 -2.889 17.036 1.00 95.19 87 TYR A N 1
ATOM 595 C CA . TYR A 1 87 ? -12.061 -2.868 17.216 1.00 95.19 87 TYR A CA 1
ATOM 596 C C . TYR A 1 87 ? -12.704 -3.623 16.055 1.00 95.19 87 TYR A C 1
ATOM 598 O O . TYR A 1 87 ? -12.241 -3.530 14.920 1.00 95.19 87 TYR A O 1
ATOM 606 N N . SER A 1 88 ? -13.741 -4.403 16.339 1.00 95.62 88 SER A N 1
ATOM 607 C CA . SER A 1 88 ? -14.461 -5.181 15.333 1.00 95.62 88 SER A CA 1
ATOM 608 C C . SER A 1 88 ? -15.927 -5.332 15.717 1.00 95.62 88 SER A C 1
ATOM 610 O O . SER A 1 88 ? -16.265 -5.547 16.880 1.00 95.62 88 SER A O 1
ATOM 612 N N . CYS A 1 89 ? -16.805 -5.248 14.726 1.00 95.94 89 CYS A N 1
ATOM 613 C CA . CYS A 1 89 ? -18.227 -5.527 14.873 1.00 95.94 89 CYS A CA 1
ATOM 614 C C . CYS A 1 89 ? -18.681 -6.305 13.642 1.00 95.94 89 CYS A C 1
ATOM 616 O O . CYS A 1 89 ? -18.502 -5.828 12.524 1.00 95.94 89 CYS A O 1
ATOM 618 N N . ASN A 1 90 ? -19.223 -7.510 13.837 1.00 95.75 90 ASN A N 1
ATOM 619 C CA . ASN A 1 90 ? -19.720 -8.366 12.749 1.00 95.75 90 ASN A CA 1
ATOM 620 C C . ASN A 1 90 ? -18.684 -8.648 11.640 1.00 95.75 90 ASN A C 1
ATOM 622 O O . ASN A 1 90 ? -19.036 -8.862 10.482 1.00 95.75 90 ASN A O 1
ATOM 626 N N . MET A 1 91 ? -17.399 -8.673 12.004 1.00 94.25 91 MET A N 1
ATOM 627 C CA . MET A 1 91 ? -16.291 -9.031 11.122 1.00 94.25 91 MET A CA 1
ATOM 628 C C . MET A 1 91 ? -15.204 -9.777 11.896 1.00 94.25 91 MET A C 1
ATOM 630 O O . MET A 1 91 ? -14.996 -9.534 13.088 1.00 94.25 91 MET A O 1
ATOM 634 N N . SER A 1 92 ? -14.491 -10.662 11.203 1.00 91.62 92 SER A N 1
ATOM 635 C CA . SER A 1 92 ? -13.389 -11.453 11.750 1.00 91.62 92 SER A CA 1
ATOM 636 C C . SER A 1 92 ? -12.110 -11.227 10.952 1.00 91.62 92 SER A C 1
ATOM 638 O O . SER A 1 92 ? -12.144 -11.102 9.729 1.00 91.62 92 SER A O 1
ATOM 640 N N . PHE A 1 93 ? -10.975 -11.214 11.646 1.00 91.88 93 PHE A N 1
ATOM 641 C CA . PHE A 1 93 ? -9.664 -11.185 11.009 1.00 91.88 93 PHE A CA 1
ATOM 642 C C . PHE A 1 93 ? -9.390 -12.522 10.309 1.00 91.88 93 PHE A C 1
ATOM 644 O O . PHE A 1 93 ? -9.534 -13.573 10.930 1.00 91.88 93 PHE A O 1
ATOM 651 N N . VAL A 1 94 ? -9.019 -12.471 9.028 1.00 95.19 94 VAL A N 1
ATOM 652 C CA . VAL A 1 94 ? -8.649 -13.655 8.232 1.00 95.19 94 VAL A CA 1
ATOM 653 C C . VAL A 1 94 ? -7.133 -13.832 8.224 1.00 95.19 94 VAL A C 1
ATOM 655 O O . VAL A 1 94 ? -6.636 -14.896 8.569 1.00 95.19 94 VAL A O 1
ATOM 658 N N . GLY A 1 95 ? -6.411 -12.769 7.883 1.00 94.56 95 GLY A N 1
ATOM 659 C CA . GLY A 1 95 ? -4.960 -12.733 7.792 1.00 94.56 95 GLY A CA 1
ATOM 660 C C . GLY A 1 95 ? -4.495 -11.311 7.507 1.00 94.56 95 GLY A C 1
ATOM 661 O O . GLY A 1 95 ? -5.301 -10.416 7.232 1.00 94.56 95 GLY A O 1
ATOM 662 N N . GLY A 1 96 ? -3.192 -11.076 7.616 1.00 92.56 96 GLY A N 1
ATOM 663 C CA . GLY A 1 96 ? -2.639 -9.746 7.413 1.00 92.56 96 GLY A CA 1
ATOM 664 C C . GLY A 1 96 ? -1.122 -9.738 7.405 1.00 92.56 96 GLY A C 1
ATOM 665 O O . GLY A 1 96 ? -0.475 -10.461 8.157 1.00 92.56 96 GLY A O 1
ATOM 666 N N . TYR A 1 97 ? -0.571 -8.876 6.561 1.00 91.25 97 TYR A N 1
ATOM 667 C CA . TYR A 1 97 ? 0.844 -8.557 6.533 1.00 91.25 97 TYR A CA 1
ATOM 668 C C . TYR A 1 97 ? 1.035 -7.222 7.257 1.00 91.25 97 TYR A C 1
ATOM 670 O O . TYR A 1 97 ? 0.569 -6.189 6.782 1.00 91.25 97 TYR A O 1
ATOM 678 N N . ALA A 1 98 ? 1.665 -7.245 8.436 1.00 85.19 98 ALA A N 1
ATOM 679 C CA . ALA A 1 98 ? 1.861 -6.032 9.233 1.00 85.19 98 ALA A CA 1
ATOM 680 C C . ALA A 1 98 ? 2.870 -5.072 8.580 1.00 85.19 98 ALA A C 1
ATOM 682 O O . ALA A 1 98 ? 2.651 -3.863 8.591 1.00 85.19 98 ALA A O 1
ATOM 683 N N . GLY A 1 99 ? 3.936 -5.626 7.986 1.00 80.06 99 GLY A N 1
ATOM 684 C CA . GLY A 1 99 ? 4.962 -4.879 7.259 1.00 80.06 99 GLY A CA 1
ATOM 685 C C . GLY A 1 99 ? 5.556 -3.692 8.018 1.00 80.06 99 GLY A C 1
ATOM 686 O O . GLY A 1 99 ? 5.416 -3.547 9.233 1.00 80.06 99 GLY A O 1
ATOM 687 N N . HIS A 1 100 ? 6.228 -2.817 7.273 1.00 71.81 100 HIS A N 1
ATOM 688 C CA . HIS A 1 100 ? 6.604 -1.488 7.738 1.00 71.81 100 HIS A CA 1
ATOM 689 C C . HIS A 1 100 ? 6.235 -0.470 6.666 1.00 71.81 100 HIS A C 1
ATOM 691 O O . HIS A 1 100 ? 6.708 -0.557 5.538 1.00 71.81 100 HIS A O 1
ATOM 697 N N . GLY A 1 101 ? 5.417 0.511 7.042 1.00 62.31 101 GLY A N 1
ATOM 698 C CA . GLY A 1 101 ? 4.972 1.566 6.139 1.00 62.31 101 GLY A CA 1
ATOM 699 C C . GLY A 1 101 ? 3.750 1.161 5.318 1.00 62.31 101 GLY A C 1
ATOM 700 O O . GLY A 1 101 ? 3.699 0.096 4.712 1.00 62.31 101 GLY A O 1
ATOM 701 N N . ALA A 1 102 ? 2.764 2.050 5.311 1.00 69.12 102 ALA A N 1
ATOM 702 C CA . ALA A 1 102 ? 1.686 2.062 4.341 1.00 69.12 102 ALA A CA 1
ATOM 703 C C . ALA A 1 102 ? 1.684 3.447 3.692 1.00 69.12 102 ALA A C 1
ATOM 705 O O . ALA A 1 102 ? 1.830 4.469 4.366 1.00 69.12 102 ALA A O 1
ATOM 706 N N . GLY A 1 103 ? 1.580 3.473 2.375 1.00 74.06 103 GLY A N 1
ATOM 707 C CA . GLY A 1 103 ? 1.367 4.674 1.591 1.00 74.06 103 GLY A CA 1
ATOM 708 C C . GLY A 1 103 ? -0.087 5.117 1.679 1.00 74.06 103 GLY A C 1
ATOM 709 O O . GLY A 1 103 ? -0.936 4.457 2.272 1.00 74.06 103 GLY A O 1
ATOM 710 N N . ILE A 1 104 ? -0.383 6.249 1.049 1.00 83.62 104 ILE A N 1
ATOM 711 C CA . ILE A 1 104 ? -1.730 6.835 1.047 1.00 83.62 104 ILE A CA 1
ATOM 712 C C . ILE A 1 104 ? -2.761 5.900 0.406 1.00 83.62 104 ILE A C 1
ATOM 714 O O . ILE A 1 104 ? -3.919 5.876 0.815 1.00 83.62 104 ILE A O 1
ATOM 718 N N . THR A 1 105 ? -2.348 5.134 -0.606 1.00 86.69 105 THR A N 1
ATOM 719 C CA . THR A 1 105 ? -3.225 4.199 -1.307 1.00 86.69 105 THR A CA 1
ATOM 720 C C . THR A 1 105 ? -2.574 2.833 -1.474 1.00 86.69 105 THR A C 1
ATOM 722 O O . THR A 1 105 ? -1.351 2.708 -1.596 1.00 86.69 105 THR A O 1
ATOM 725 N N . SER A 1 106 ? -3.426 1.814 -1.514 1.00 91.62 106 SER A N 1
ATOM 726 C CA . SER A 1 106 ? -3.122 0.516 -2.097 1.00 91.62 106 SER A CA 1
ATOM 727 C C . SER A 1 106 ? -4.049 0.271 -3.284 1.00 91.62 106 SER A C 1
ATOM 729 O O . SER A 1 106 ? -5.154 0.816 -3.375 1.00 91.62 106 SER A O 1
ATOM 731 N N . THR A 1 107 ? -3.588 -0.534 -4.230 1.00 94.81 107 THR A N 1
ATOM 732 C CA . THR A 1 107 ? -4.396 -1.001 -5.356 1.00 94.81 107 THR A CA 1
ATOM 733 C C . THR A 1 107 ? -4.188 -2.495 -5.517 1.00 94.81 107 THR A C 1
ATOM 735 O O . THR A 1 107 ? -3.135 -3.015 -5.160 1.00 94.81 107 THR A O 1
ATOM 738 N N . THR A 1 108 ? -5.193 -3.201 -6.014 1.00 97.00 108 THR A N 1
ATOM 739 C CA . THR A 1 108 ? -5.175 -4.660 -6.085 1.00 97.00 108 THR A CA 1
ATOM 740 C C . THR A 1 108 ? -5.371 -5.138 -7.513 1.00 97.00 108 THR A C 1
ATOM 742 O O . THR A 1 108 ? -6.025 -4.486 -8.335 1.00 97.00 108 THR A O 1
ATOM 745 N N . TYR A 1 109 ? -4.791 -6.294 -7.811 1.00 98.31 109 TYR A N 1
ATOM 746 C CA . TYR A 1 109 ? -5.042 -7.036 -9.037 1.00 98.31 109 TYR A CA 1
ATOM 747 C C . TYR A 1 109 ? -4.906 -8.527 -8.745 1.00 98.31 109 TYR A C 1
ATOM 749 O O . TYR A 1 109 ? -3.904 -8.953 -8.177 1.00 98.31 109 TYR A O 1
ATOM 757 N N . ASP A 1 110 ? -5.912 -9.301 -9.154 1.00 97.94 110 ASP A N 1
ATOM 758 C CA . ASP A 1 110 ? -6.008 -10.730 -8.853 1.00 97.94 110 ASP A CA 1
ATOM 759 C C . ASP A 1 110 ? -5.877 -10.995 -7.338 1.00 97.94 110 ASP A C 1
ATOM 761 O O . ASP A 1 110 ? -6.672 -10.462 -6.561 1.00 97.94 110 ASP A O 1
ATOM 765 N N . HIS A 1 111 ? -4.869 -11.752 -6.910 1.00 97.88 111 HIS A N 1
ATOM 766 C CA . HIS A 1 111 ? -4.587 -12.068 -5.511 1.00 97.88 111 HIS A CA 1
ATOM 767 C C . HIS A 1 111 ? -3.466 -11.201 -4.913 1.00 97.88 111 HIS A C 1
ATOM 769 O O . HIS A 1 111 ? -2.984 -11.494 -3.823 1.00 97.88 111 HIS A O 1
ATOM 775 N N . CYS A 1 112 ? -3.051 -10.129 -5.595 1.00 98.31 112 CYS A N 1
ATOM 776 C CA . CYS A 1 112 ? -1.973 -9.259 -5.139 1.00 98.31 112 CYS A CA 1
ATOM 777 C C . CYS A 1 112 ? -2.462 -7.867 -4.722 1.00 98.31 112 CYS A C 1
ATOM 779 O O . CYS A 1 112 ? -3.347 -7.273 -5.350 1.00 98.31 112 CYS A O 1
ATOM 781 N N . SER A 1 113 ? -1.821 -7.312 -3.693 1.00 96.06 113 SER A N 1
ATOM 782 C CA . SER A 1 113 ? -1.957 -5.913 -3.281 1.00 96.06 113 SER A CA 1
ATOM 783 C C . SER A 1 113 ? -0.646 -5.169 -3.501 1.00 96.06 113 SER A C 1
ATOM 785 O O . SER A 1 113 ? 0.406 -5.585 -3.025 1.00 96.06 113 SER A O 1
ATOM 787 N N . TYR A 1 114 ? -0.726 -4.033 -4.181 1.00 95.44 114 TYR A N 1
ATOM 788 C CA . TYR A 1 114 ? 0.370 -3.094 -4.367 1.00 95.44 114 TYR A CA 1
ATOM 789 C C . TYR A 1 114 ? 0.171 -1.937 -3.401 1.00 95.44 114 TYR A C 1
ATOM 791 O O . TYR A 1 114 ? -0.739 -1.120 -3.572 1.00 95.44 114 TYR A O 1
ATOM 799 N N . THR A 1 115 ? 1.004 -1.885 -2.374 1.00 93.12 115 THR A N 1
ATOM 800 C CA . THR A 1 115 ? 0.907 -0.890 -1.307 1.00 93.12 115 THR A CA 1
ATOM 801 C C . THR A 1 115 ? 2.083 0.057 -1.439 1.00 93.12 115 THR A C 1
ATOM 803 O O . THR A 1 115 ? 3.233 -0.362 -1.326 1.00 93.12 115 THR A O 1
ATOM 806 N N . GLY A 1 116 ? 1.810 1.334 -1.713 1.00 89.62 116 GLY A N 1
ATOM 807 C CA . GLY A 1 116 ? 2.873 2.336 -1.725 1.00 89.62 116 GLY A CA 1
ATOM 808 C C . GLY A 1 116 ? 3.525 2.478 -0.354 1.00 89.62 116 GLY A C 1
ATOM 809 O O . GLY A 1 116 ? 2.979 2.020 0.644 1.00 89.62 116 GLY A O 1
ATOM 810 N N . SER A 1 117 ? 4.661 3.156 -0.301 1.00 84.00 117 SER A N 1
ATOM 811 C CA . SER A 1 117 ? 5.259 3.622 0.950 1.00 84.00 117 SER A CA 1
ATOM 812 C C . SER A 1 117 ? 5.270 5.149 0.971 1.00 84.00 117 SER A C 1
ATOM 814 O O . SER A 1 117 ? 5.033 5.800 -0.050 1.00 84.00 117 SER A O 1
ATOM 816 N N . PHE A 1 118 ? 5.476 5.724 2.153 1.00 79.69 118 PHE A N 1
ATOM 817 C CA . PHE A 1 118 ? 5.515 7.170 2.354 1.00 79.69 118 PHE A CA 1
ATOM 818 C C . PHE A 1 118 ? 6.835 7.581 2.997 1.00 79.69 118 PHE A C 1
ATOM 820 O O . PHE A 1 118 ? 7.361 6.844 3.835 1.00 79.69 118 PHE A O 1
ATOM 827 N N . PHE A 1 119 ? 7.334 8.768 2.656 1.00 80.69 119 PHE A N 1
ATOM 828 C CA . PHE A 1 119 ? 8.550 9.317 3.245 1.00 80.69 119 PHE A CA 1
ATOM 829 C C . PHE A 1 119 ? 8.442 9.454 4.774 1.00 80.69 119 PHE A C 1
ATOM 831 O O . PHE A 1 119 ? 7.464 10.017 5.269 1.00 80.69 119 PHE A O 1
ATOM 838 N N . PRO A 1 120 ? 9.438 8.997 5.557 1.00 76.50 120 PRO A N 1
ATOM 839 C CA . PRO A 1 120 ? 10.749 8.481 5.133 1.00 76.50 120 PRO A CA 1
ATOM 840 C C . PRO A 1 120 ? 10.834 6.951 4.958 1.00 76.50 120 PRO A C 1
ATOM 842 O O . PRO A 1 120 ? 11.921 6.424 4.724 1.00 76.50 120 PRO A O 1
ATOM 845 N N . GLY A 1 121 ? 9.733 6.215 5.134 1.00 78.06 121 GLY A N 1
ATOM 846 C CA . GLY A 1 121 ? 9.710 4.747 5.117 1.00 78.06 121 GLY A CA 1
ATOM 847 C C . GLY A 1 121 ? 9.939 4.122 3.738 1.00 78.06 121 GLY A C 1
ATOM 848 O O . GLY A 1 121 ? 10.476 3.022 3.657 1.00 78.06 121 GLY A O 1
ATOM 849 N N . ASP A 1 122 ? 9.607 4.837 2.666 1.00 76.50 122 ASP A N 1
ATOM 850 C CA . ASP A 1 122 ? 9.933 4.473 1.280 1.00 76.50 122 ASP A CA 1
ATOM 851 C C . ASP A 1 122 ? 11.445 4.397 0.999 1.00 76.50 122 ASP A C 1
ATOM 853 O O . ASP A 1 122 ? 11.852 3.613 0.144 1.00 76.50 122 ASP A O 1
ATOM 857 N N . LEU A 1 123 ? 12.266 5.155 1.737 1.00 76.12 123 LEU A N 1
ATOM 858 C CA . LEU A 1 123 ? 13.727 5.206 1.600 1.00 76.12 123 LEU A CA 1
ATOM 859 C C . LEU A 1 123 ? 14.476 4.473 2.718 1.00 76.12 123 LEU A C 1
ATOM 861 O O . LEU A 1 123 ? 15.506 3.855 2.467 1.00 76.12 123 LEU A O 1
ATOM 865 N N . LEU A 1 124 ? 14.012 4.570 3.962 1.00 80.56 124 LEU A N 1
ATOM 866 C CA . LEU A 1 124 ? 14.740 4.065 5.136 1.00 80.56 124 LEU A CA 1
ATOM 867 C C . LEU A 1 124 ? 14.135 2.781 5.713 1.00 80.56 124 LEU A C 1
ATOM 869 O O . LEU A 1 124 ? 14.694 2.201 6.644 1.00 80.56 124 LEU A O 1
ATOM 873 N N . GLY A 1 125 ? 12.982 2.355 5.197 1.00 77.31 125 GLY A N 1
ATOM 874 C CA . GLY A 1 125 ? 12.304 1.147 5.637 1.00 77.31 125 GLY A CA 1
ATOM 875 C C . GLY A 1 125 ? 12.932 -0.133 5.073 1.00 77.31 125 GLY A C 1
ATOM 876 O O . GLY A 1 125 ? 13.640 -0.099 4.068 1.00 77.31 125 GLY A O 1
ATOM 877 N N . PRO A 1 126 ? 12.641 -1.291 5.689 1.00 78.12 126 PRO A N 1
ATOM 878 C CA . PRO A 1 126 ? 13.108 -2.590 5.203 1.00 78.12 126 PRO A CA 1
ATOM 879 C C . PRO A 1 126 ? 12.414 -3.038 3.905 1.00 78.12 126 PRO A C 1
ATOM 881 O O . PRO A 1 126 ? 12.926 -3.914 3.217 1.00 78.12 126 PRO A O 1
ATOM 884 N N . ALA A 1 127 ? 11.263 -2.444 3.569 1.00 85.25 127 ALA A N 1
ATOM 885 C CA . ALA A 1 127 ? 10.480 -2.728 2.370 1.00 85.25 127 ALA A CA 1
ATOM 886 C C . ALA A 1 127 ? 10.222 -1.419 1.601 1.00 85.25 127 ALA A C 1
ATOM 888 O O . ALA A 1 127 ? 9.164 -0.803 1.706 1.00 85.25 127 ALA A O 1
ATOM 889 N N . GLN A 1 128 ? 11.256 -0.966 0.890 1.00 88.81 128 GLN A N 1
ATOM 890 C CA . GLN A 1 128 ? 11.286 0.310 0.174 1.00 88.81 128 GLN A CA 1
ATOM 891 C C . GLN A 1 128 ? 10.316 0.367 -1.017 1.00 88.81 128 GLN A C 1
ATOM 893 O O . GLN A 1 128 ? 9.945 -0.659 -1.587 1.00 88.81 128 GLN A O 1
ATOM 898 N N . GLY A 1 129 ? 9.958 1.583 -1.433 1.00 90.81 129 GLY A N 1
ATOM 899 C CA . GLY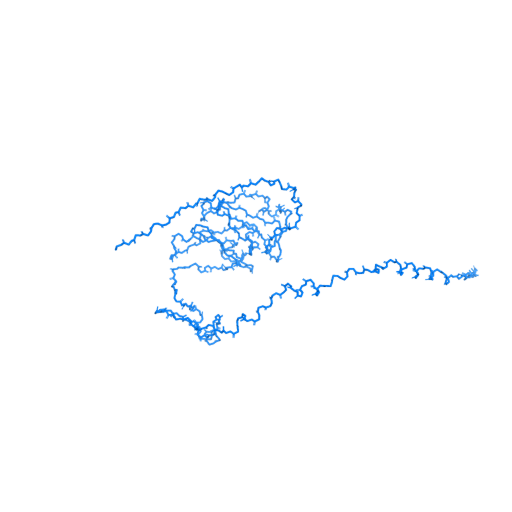 A 1 129 ? 9.126 1.823 -2.614 1.00 90.81 129 GLY A CA 1
ATOM 900 C C . GLY A 1 129 ? 7.705 1.256 -2.503 1.00 90.81 129 GLY A C 1
ATOM 901 O O . GLY A 1 129 ? 7.051 1.398 -1.468 1.00 90.81 129 GLY A O 1
ATOM 902 N N . VAL A 1 130 ? 7.200 0.636 -3.575 1.00 93.50 130 VAL A N 1
ATOM 903 C CA . VAL A 1 130 ? 5.881 -0.027 -3.570 1.00 93.50 130 VAL A CA 1
ATOM 904 C C . VAL A 1 130 ? 6.048 -1.503 -3.222 1.00 93.50 130 VAL A C 1
ATOM 906 O O . VAL A 1 130 ? 6.735 -2.241 -3.923 1.00 93.50 130 VAL A O 1
ATOM 909 N N . GLN A 1 131 ? 5.384 -1.948 -2.163 1.00 94.50 131 GLN A N 1
ATOM 910 C CA . GLN A 1 131 ? 5.382 -3.333 -1.704 1.00 94.50 131 GLN A CA 1
ATOM 911 C C . GLN A 1 131 ? 4.373 -4.159 -2.507 1.00 94.50 131 GLN A C 1
ATOM 913 O O . GLN A 1 131 ? 3.216 -3.756 -2.651 1.00 94.50 131 GLN A O 1
ATOM 918 N N . VAL A 1 132 ? 4.803 -5.318 -3.007 1.00 96.31 132 VAL A N 1
ATOM 919 C CA . VAL A 1 132 ? 3.950 -6.307 -3.678 1.00 96.31 132 VAL A CA 1
ATOM 920 C C . VAL A 1 132 ? 3.623 -7.410 -2.681 1.00 96.31 132 VAL A C 1
ATOM 922 O O . VAL A 1 132 ? 4.483 -8.220 -2.338 1.00 96.31 132 VAL A O 1
ATOM 925 N N . ILE A 1 133 ? 2.386 -7.428 -2.204 1.00 96.31 133 ILE A N 1
ATOM 926 C CA . ILE A 1 133 ? 1.890 -8.409 -1.241 1.00 96.31 133 ILE A CA 1
ATOM 927 C C . ILE A 1 133 ? 1.110 -9.470 -2.013 1.00 96.31 133 ILE A C 1
ATOM 929 O O . ILE A 1 133 ? 0.114 -9.146 -2.659 1.00 96.31 133 ILE A O 1
ATOM 933 N N . ASP A 1 134 ? 1.558 -10.717 -1.934 1.00 97.94 134 ASP A N 1
ATOM 934 C CA . ASP A 1 134 ? 0.864 -11.893 -2.453 1.00 97.94 134 ASP A CA 1
ATOM 935 C C . ASP A 1 134 ? -0.092 -12.420 -1.372 1.00 97.94 134 ASP A C 1
ATOM 937 O O . ASP A 1 134 ? 0.328 -12.782 -0.272 1.00 97.94 134 ASP A O 1
ATOM 941 N N . ALA A 1 135 ? -1.388 -12.419 -1.680 1.00 97.88 135 ALA A N 1
ATOM 942 C CA . ALA A 1 135 ? -2.461 -12.932 -0.836 1.00 97.88 135 ALA A CA 1
ATOM 943 C C . ALA A 1 135 ? -3.164 -14.146 -1.474 1.00 97.88 135 ALA A C 1
ATOM 945 O O . ALA A 1 135 ? -4.365 -14.344 -1.276 1.00 97.88 135 ALA A O 1
ATOM 946 N N . SER A 1 136 ? -2.431 -14.962 -2.241 1.00 98.25 136 SER A N 1
ATOM 947 C CA . SER A 1 136 ? -2.905 -16.255 -2.761 1.00 98.25 136 SER A CA 1
ATOM 948 C C . SER A 1 136 ? -3.364 -17.206 -1.648 1.00 98.25 136 SER A C 1
ATOM 950 O O . SER A 1 136 ? -4.343 -17.929 -1.838 1.00 98.25 136 SER A O 1
ATOM 952 N N . ASP A 1 137 ? -2.724 -17.148 -0.473 1.00 97.94 137 ASP A N 1
ATOM 953 C CA . ASP A 1 137 ? -3.283 -17.595 0.809 1.00 97.94 137 ASP A CA 1
ATOM 954 C C . ASP A 1 137 ? -3.717 -16.371 1.646 1.00 97.94 137 ASP A C 1
ATOM 956 O O . ASP A 1 137 ? -2.881 -15.732 2.292 1.00 97.94 137 ASP A O 1
ATOM 960 N N . PRO A 1 138 ? -5.022 -16.034 1.688 1.00 96.56 138 PRO A N 1
ATOM 961 C CA . PRO A 1 138 ? -5.519 -14.876 2.431 1.00 96.56 138 PRO A CA 1
ATOM 962 C C . PRO A 1 138 ? -5.297 -14.946 3.946 1.00 96.56 138 PRO A C 1
ATOM 964 O O . PRO A 1 138 ? -5.350 -13.907 4.608 1.00 96.56 138 PRO A O 1
ATOM 967 N N . ALA A 1 139 ? -5.083 -16.140 4.511 1.00 97.69 139 ALA A N 1
ATOM 968 C CA . ALA A 1 139 ? -4.776 -16.294 5.932 1.00 97.69 139 ALA A CA 1
ATOM 969 C C . ALA A 1 139 ? -3.307 -15.955 6.242 1.00 97.69 139 ALA A C 1
ATOM 971 O O . ALA A 1 139 ? -2.995 -15.519 7.353 1.00 97.69 139 ALA A O 1
ATOM 972 N N . HIS A 1 140 ? -2.420 -16.086 5.251 1.00 97.25 140 HIS A N 1
ATOM 973 C CA . HIS A 1 140 ? -0.981 -15.861 5.389 1.00 97.25 140 HIS A CA 1
ATOM 974 C C . HIS A 1 140 ? -0.414 -15.047 4.211 1.00 97.25 140 HIS A C 1
ATOM 976 O O . HIS A 1 140 ? 0.453 -15.541 3.490 1.00 97.25 140 HIS A O 1
ATOM 982 N N . PRO A 1 141 ? -0.863 -13.795 4.001 1.00 96.94 141 PRO A N 1
ATOM 983 C CA . PRO A 1 141 ? -0.316 -12.956 2.942 1.00 96.94 141 PRO A CA 1
ATOM 984 C C . PRO A 1 141 ? 1.170 -12.663 3.184 1.00 96.94 141 PRO A C 1
ATOM 986 O O . PRO A 1 141 ? 1.588 -12.384 4.315 1.00 96.94 141 PRO A O 1
ATOM 989 N N . VAL A 1 142 ? 1.965 -12.681 2.116 1.00 95.88 142 VAL A N 1
ATOM 990 C CA . VAL A 1 142 ? 3.425 -12.517 2.170 1.00 95.88 142 VAL A CA 1
ATOM 991 C C . VAL A 1 142 ? 3.895 -11.369 1.287 1.00 95.88 142 VAL A C 1
ATOM 993 O O . VAL A 1 142 ? 3.313 -11.076 0.247 1.00 95.88 142 VAL A O 1
ATOM 996 N N . LEU A 1 143 ? 4.983 -10.709 1.686 1.00 95.31 143 LEU A N 1
ATOM 997 C CA . LEU A 1 143 ? 5.685 -9.780 0.804 1.00 95.31 143 LEU A CA 1
ATOM 998 C C . LEU A 1 143 ? 6.410 -10.591 -0.278 1.00 95.31 143 LEU A C 1
ATOM 1000 O O . LEU A 1 143 ? 7.363 -11.301 0.034 1.00 95.31 143 LEU A O 1
ATOM 1004 N N . SER A 1 144 ? 5.970 -10.468 -1.529 1.00 96.81 144 SER A N 1
ATOM 1005 C CA . SER A 1 144 ? 6.611 -11.108 -2.681 1.00 96.81 144 SER A CA 1
ATOM 1006 C C . SER A 1 144 ? 7.872 -10.349 -3.103 1.00 96.81 144 SER A C 1
ATOM 1008 O O . SER A 1 144 ? 8.966 -10.905 -3.177 1.00 96.81 144 SER A O 1
ATOM 1010 N N . THR A 1 145 ? 7.733 -9.045 -3.362 1.00 95.69 145 THR A N 1
ATOM 1011 C CA . THR A 1 145 ? 8.834 -8.186 -3.813 1.00 95.69 145 THR A CA 1
ATOM 1012 C C . THR A 1 145 ? 8.552 -6.711 -3.527 1.00 95.69 145 THR A C 1
ATOM 1014 O O . THR A 1 145 ? 7.469 -6.346 -3.061 1.00 95.69 145 THR A O 1
ATOM 1017 N N . THR A 1 146 ? 9.521 -5.848 -3.820 1.00 94.38 146 THR A N 1
ATOM 1018 C CA . THR A 1 146 ? 9.374 -4.393 -3.794 1.00 94.38 146 THR A CA 1
ATOM 1019 C C . THR A 1 146 ? 9.710 -3.793 -5.153 1.00 94.38 146 THR A C 1
ATOM 1021 O O . THR A 1 146 ? 10.656 -4.199 -5.826 1.00 94.38 146 THR A O 1
ATOM 1024 N N . LEU A 1 147 ? 8.924 -2.804 -5.571 1.00 95.00 147 LEU A N 1
ATOM 1025 C CA . LEU A 1 147 ? 9.157 -2.039 -6.789 1.00 95.00 147 LEU A CA 1
ATOM 1026 C C . LEU A 1 147 ? 9.907 -0.766 -6.413 1.00 95.00 147 LEU A C 1
ATOM 1028 O O . LEU A 1 147 ? 9.387 0.069 -5.672 1.00 95.00 147 LEU A O 1
ATOM 1032 N N . THR A 1 148 ? 11.126 -0.626 -6.926 1.00 93.88 148 THR A N 1
ATOM 1033 C CA . THR A 1 148 ? 12.095 0.385 -6.469 1.00 93.88 148 THR A CA 1
ATOM 1034 C C . THR A 1 148 ? 12.598 1.300 -7.583 1.00 93.88 148 THR A C 1
ATOM 1036 O O . THR A 1 148 ? 13.572 2.032 -7.416 1.00 93.88 148 THR A O 1
ATOM 1039 N N . GLU A 1 149 ? 11.909 1.324 -8.722 1.00 94.56 149 GLU A N 1
ATOM 1040 C CA . GLU A 1 149 ? 12.147 2.353 -9.736 1.00 94.56 149 GLU A CA 1
ATOM 1041 C C . GLU A 1 149 ? 11.909 3.760 -9.158 1.00 94.56 149 GLU A C 1
ATOM 1043 O O . GLU A 1 149 ? 11.113 3.902 -8.223 1.00 94.56 149 GLU A O 1
ATOM 1048 N N . PRO A 1 150 ? 12.528 4.826 -9.706 1.00 92.50 150 PRO A N 1
ATOM 1049 C CA . PRO A 1 150 ? 12.487 6.164 -9.111 1.00 92.50 150 PRO A CA 1
ATOM 1050 C C . PRO A 1 150 ? 11.088 6.663 -8.743 1.00 92.50 150 PRO A C 1
ATOM 1052 O O . PRO A 1 150 ? 10.901 7.241 -7.675 1.00 92.50 150 PRO A O 1
ATOM 1055 N N . ALA A 1 151 ? 10.090 6.394 -9.590 1.00 92.19 151 ALA A N 1
ATOM 1056 C CA . ALA A 1 151 ? 8.702 6.761 -9.323 1.00 92.19 151 ALA A CA 1
ATOM 1057 C C . ALA A 1 151 ? 8.117 6.039 -8.098 1.00 92.19 151 ALA A C 1
ATOM 1059 O O . ALA A 1 151 ? 7.347 6.620 -7.339 1.00 92.19 151 ALA A O 1
ATOM 1060 N N . MET A 1 152 ? 8.484 4.774 -7.906 1.00 92.44 152 MET A N 1
ATOM 1061 C CA . MET A 1 152 ? 8.000 3.939 -6.810 1.00 92.44 152 MET A CA 1
ATOM 1062 C C . MET A 1 152 ? 8.688 4.305 -5.491 1.00 92.44 152 MET A C 1
ATOM 1064 O O . MET A 1 152 ? 8.039 4.324 -4.449 1.00 92.44 152 MET A O 1
ATOM 1068 N N . MET A 1 153 ? 9.974 4.667 -5.553 1.00 90.50 153 MET A N 1
ATOM 1069 C CA . MET A 1 153 ? 10.775 5.104 -4.402 1.00 90.50 153 MET A CA 1
ATOM 1070 C C . MET A 1 153 ? 10.446 6.513 -3.924 1.00 90.50 153 MET A C 1
ATOM 1072 O O . MET A 1 153 ? 10.545 6.786 -2.737 1.00 90.50 153 MET A O 1
ATOM 1076 N N . ALA A 1 154 ? 10.067 7.412 -4.832 1.00 87.38 154 ALA A N 1
ATOM 1077 C CA . ALA A 1 154 ? 9.731 8.791 -4.488 1.00 87.38 154 ALA A CA 1
ATOM 1078 C C . ALA A 1 154 ? 8.348 8.941 -3.817 1.00 87.38 154 ALA A C 1
ATOM 1080 O O . ALA A 1 154 ? 7.922 10.064 -3.554 1.00 87.38 154 ALA A O 1
ATOM 1081 N N . GLY A 1 155 ? 7.637 7.833 -3.588 1.00 87.12 155 GLY A N 1
ATOM 1082 C CA . GLY A 1 155 ? 6.289 7.809 -3.035 1.00 87.12 155 GLY A CA 1
ATOM 1083 C C . GLY A 1 155 ? 5.233 8.089 -4.103 1.00 87.12 155 GLY A C 1
ATOM 1084 O O . GLY A 1 155 ? 5.158 9.176 -4.673 1.00 87.12 155 GLY A O 1
ATOM 1085 N N . THR A 1 156 ? 4.362 7.116 -4.364 1.00 88.19 156 THR A N 1
ATOM 1086 C CA . THR A 1 156 ? 3.337 7.235 -5.414 1.00 88.19 156 THR A CA 1
ATOM 1087 C C . THR A 1 156 ? 2.090 8.001 -4.985 1.00 88.19 156 THR A C 1
ATOM 1089 O O . THR A 1 156 ? 1.280 8.371 -5.835 1.00 88.19 156 THR A O 1
ATOM 1092 N N . TRP A 1 157 ? 1.899 8.221 -3.681 1.00 85.69 157 TRP A N 1
ATOM 1093 C CA . TRP A 1 157 ? 0.689 8.818 -3.106 1.00 85.69 157 TRP A CA 1
ATOM 1094 C C . TRP A 1 157 ? -0.599 8.205 -3.696 1.00 85.69 157 TRP A C 1
ATOM 1096 O O . TRP A 1 157 ? -0.770 6.985 -3.651 1.00 85.69 157 TRP A O 1
ATOM 1106 N N . GLU A 1 158 ? -1.503 9.010 -4.257 1.00 87.25 158 GLU A N 1
ATOM 1107 C CA . GLU A 1 158 ? -2.756 8.561 -4.871 1.00 87.25 158 GLU A CA 1
ATOM 1108 C C . GLU A 1 158 ? -2.614 8.123 -6.346 1.00 87.25 158 GLU A C 1
ATOM 1110 O O . GLU A 1 158 ? -3.600 7.692 -6.960 1.00 87.25 158 GLU A O 1
ATOM 1115 N N . SER A 1 159 ? -1.408 8.217 -6.925 1.00 88.62 159 SER A N 1
ATOM 1116 C CA . SER A 1 159 ? -1.148 7.959 -8.352 1.00 88.62 159 SER A CA 1
ATOM 1117 C C . SER A 1 159 ? -0.931 6.487 -8.713 1.00 88.62 159 SER A C 1
ATOM 1119 O O . SER A 1 159 ? -0.890 6.158 -9.897 1.00 88.62 159 SER A O 1
ATOM 1121 N N . LEU A 1 160 ? -0.820 5.593 -7.724 1.00 92.69 160 LEU A N 1
ATOM 1122 C CA . LEU A 1 160 ? -0.676 4.157 -7.965 1.00 92.69 160 LEU A CA 1
ATOM 1123 C C . LEU A 1 160 ? -2.005 3.578 -8.468 1.00 92.69 160 LEU A C 1
ATOM 1125 O O . LEU A 1 160 ? -3.014 3.598 -7.756 1.00 92.69 160 LEU A O 1
ATOM 1129 N N . LYS A 1 161 ? -2.027 3.097 -9.714 1.00 95.06 161 LYS A N 1
ATOM 1130 C CA . LYS A 1 161 ? -3.241 2.626 -10.392 1.00 95.06 161 LYS A CA 1
ATOM 1131 C C . LYS A 1 161 ? -3.006 1.338 -11.161 1.00 95.06 161 LYS A C 1
ATOM 1133 O O . LYS A 1 161 ? -1.996 1.175 -11.840 1.00 95.06 161 LYS A O 1
ATOM 1138 N N . VAL A 1 162 ? -4.015 0.476 -11.129 1.00 97.62 162 VAL A N 1
ATOM 1139 C CA . VAL A 1 162 ? -4.101 -0.722 -11.962 1.00 97.62 162 VAL A CA 1
ATOM 1140 C C . VAL A 1 162 ? -5.039 -0.482 -13.143 1.00 97.62 162 VAL A C 1
ATOM 1142 O O . VAL A 1 162 ? -6.154 0.015 -12.987 1.00 97.62 162 VAL A O 1
ATOM 1145 N N . ASN A 1 163 ? -4.614 -0.901 -14.332 1.00 98.12 163 ASN A N 1
ATOM 1146 C CA . ASN A 1 163 ? -5.494 -1.163 -15.462 1.00 98.12 163 ASN A CA 1
ATOM 1147 C C . ASN A 1 163 ? -5.720 -2.675 -15.562 1.00 98.12 163 ASN A C 1
ATOM 1149 O O . ASN A 1 163 ? -4.849 -3.407 -16.030 1.00 98.12 163 ASN A O 1
ATOM 1153 N N . THR A 1 164 ? -6.898 -3.137 -15.148 1.00 97.44 164 THR A N 1
ATOM 1154 C CA . THR A 1 164 ? -7.230 -4.568 -15.075 1.00 97.44 164 THR A CA 1
ATOM 1155 C C . THR A 1 164 ? -7.284 -5.230 -16.450 1.00 97.44 164 THR A C 1
ATOM 1157 O O . THR A 1 164 ? -6.731 -6.308 -16.640 1.00 97.44 164 THR A O 1
ATOM 1160 N N . ALA A 1 165 ? -7.890 -4.570 -17.441 1.00 97.69 165 ALA A N 1
ATOM 1161 C CA . ALA A 1 165 ? -8.052 -5.118 -18.789 1.00 97.69 165 ALA A CA 1
ATOM 1162 C C . ALA A 1 165 ? -6.712 -5.327 -19.510 1.00 97.69 165 ALA A C 1
ATOM 1164 O O . ALA A 1 165 ? -6.573 -6.246 -20.315 1.00 97.69 165 ALA A O 1
ATOM 1165 N N . ARG A 1 166 ? -5.732 -4.457 -19.243 1.00 98.12 166 ARG A N 1
ATOM 1166 C CA . ARG A 1 166 ? -4.396 -4.510 -19.855 1.00 98.12 166 ARG A CA 1
ATOM 1167 C C . ARG A 1 166 ? -3.344 -5.129 -18.945 1.00 98.12 166 ARG A C 1
ATOM 1169 O O . ARG A 1 166 ? -2.217 -5.279 -19.398 1.00 98.12 166 ARG A O 1
ATOM 1176 N N . LYS A 1 167 ? -3.718 -5.479 -17.711 1.00 98.44 167 LYS A N 1
ATOM 1177 C CA . LYS A 1 167 ? -2.821 -6.005 -16.679 1.00 98.44 167 LYS A CA 1
ATOM 1178 C C . LYS A 1 167 ? -1.605 -5.102 -16.497 1.00 98.44 167 LYS A C 1
ATOM 1180 O O . LYS A 1 167 ? -0.467 -5.548 -16.588 1.00 98.44 167 LYS A O 1
ATOM 1185 N N . LEU A 1 168 ? -1.861 -3.811 -16.286 1.00 98.62 168 LEU A N 1
ATOM 1186 C CA . LEU A 1 168 ? -0.810 -2.824 -16.051 1.00 98.62 168 LEU A CA 1
ATOM 1187 C C . LEU A 1 168 ? -0.918 -2.241 -14.650 1.00 98.62 168 LEU A C 1
ATOM 1189 O O . LEU A 1 168 ? -2.017 -1.905 -14.215 1.00 98.62 168 LEU A O 1
ATOM 1193 N N . LEU A 1 169 ? 0.223 -2.044 -14.005 1.00 98.31 169 LEU A N 1
ATOM 1194 C CA . LEU A 1 169 ? 0.372 -1.206 -12.822 1.00 98.31 169 LEU A CA 1
ATOM 1195 C C . LEU A 1 169 ? 1.166 0.036 -13.216 1.00 98.31 169 LEU A C 1
ATOM 1197 O O . LEU A 1 169 ? 2.232 -0.070 -13.819 1.00 98.31 169 LEU A O 1
ATOM 1201 N N . VAL A 1 170 ? 0.649 1.214 -12.889 1.00 96.56 170 VAL A N 1
ATOM 1202 C CA . VAL A 1 170 ? 1.295 2.493 -13.190 1.00 96.56 170 VAL A CA 1
ATOM 1203 C C . VAL A 1 170 ? 1.359 3.326 -11.926 1.00 96.56 170 VAL A C 1
ATOM 1205 O O . VAL A 1 170 ? 0.386 3.395 -11.178 1.00 96.56 170 VAL A O 1
ATOM 1208 N N . GLY A 1 171 ? 2.487 3.985 -11.705 1.00 93.00 171 GLY A N 1
ATOM 1209 C CA . GLY A 1 171 ? 2.611 4.987 -10.656 1.00 93.00 171 GLY A CA 1
ATOM 1210 C C . GLY A 1 171 ? 3.634 6.042 -11.027 1.00 93.00 171 GLY A C 1
ATOM 1211 O O . GLY A 1 171 ? 4.559 5.795 -11.807 1.00 93.00 171 GLY A O 1
ATOM 1212 N N . THR A 1 172 ? 3.438 7.226 -10.465 1.00 91.94 172 THR A N 1
ATOM 1213 C CA . THR A 1 172 ? 4.325 8.375 -10.631 1.00 91.94 172 THR A CA 1
ATOM 1214 C C . THR A 1 172 ? 4.915 8.772 -9.295 1.00 91.94 172 THR A C 1
ATOM 1216 O O . THR A 1 172 ? 4.217 8.700 -8.288 1.00 91.94 172 THR A O 1
ATOM 1219 N N . GLY A 1 173 ? 6.170 9.208 -9.278 1.00 88.06 173 GLY A N 1
ATOM 1220 C CA . GLY A 1 173 ? 6.811 9.654 -8.044 1.00 88.06 173 GLY A CA 1
ATOM 1221 C C . GLY A 1 173 ? 6.378 11.064 -7.681 1.00 88.06 173 GLY A C 1
ATOM 1222 O O . GLY A 1 173 ? 6.619 11.969 -8.471 1.00 88.06 173 GLY A O 1
ATOM 1223 N N . VAL A 1 174 ? 5.791 11.257 -6.499 1.00 81.75 174 VAL A N 1
ATOM 1224 C CA . VAL A 1 174 ? 5.279 12.548 -6.007 1.00 81.75 174 VAL A CA 1
ATOM 1225 C C . VAL A 1 174 ? 5.948 12.891 -4.667 1.00 81.75 174 VAL A C 1
ATOM 1227 O O . VAL A 1 174 ? 5.295 12.904 -3.629 1.00 81.75 174 VAL A O 1
ATOM 1230 N N . PRO A 1 175 ? 7.260 13.176 -4.632 1.00 72.56 175 PRO A N 1
ATOM 1231 C CA . PRO A 1 175 ? 7.985 13.321 -3.369 1.00 72.56 175 PRO A CA 1
ATOM 1232 C C . PRO A 1 175 ? 7.516 14.516 -2.521 1.00 72.56 175 PRO A C 1
ATOM 1234 O O . PRO A 1 175 ? 7.642 14.475 -1.298 1.00 72.56 175 PRO A O 1
ATOM 1237 N N . PHE A 1 176 ? 6.960 15.577 -3.128 1.00 70.00 176 PHE A N 1
ATOM 1238 C CA . PHE A 1 176 ? 6.506 16.758 -2.386 1.00 70.00 176 PHE A CA 1
ATOM 1239 C C . PHE A 1 176 ? 5.363 17.511 -3.080 1.00 70.00 176 PHE A C 1
ATOM 1241 O O . PHE A 1 176 ? 5.630 18.418 -3.861 1.00 70.00 176 PHE A O 1
ATOM 1248 N N . LEU A 1 177 ? 4.101 17.193 -2.747 1.00 64.56 177 LEU A N 1
ATOM 1249 C CA . LEU A 1 177 ? 2.848 17.757 -3.315 1.00 64.56 177 LEU A CA 1
ATOM 1250 C C . LEU A 1 177 ? 2.665 17.534 -4.833 1.00 64.56 177 LEU A C 1
ATOM 1252 O O . LEU A 1 177 ? 1.581 17.160 -5.282 1.00 64.56 177 LEU A O 1
ATOM 1256 N N . GLU A 1 178 ? 3.734 17.715 -5.594 1.00 66.06 178 GLU A N 1
ATOM 1257 C CA . GLU A 1 178 ? 3.928 17.467 -7.006 1.00 66.06 178 GLU A CA 1
ATOM 1258 C C . GLU A 1 178 ? 5.236 16.674 -7.194 1.00 66.06 178 GLU A C 1
ATOM 1260 O O . GLU A 1 178 ? 6.123 16.639 -6.337 1.00 66.06 178 GLU A O 1
ATOM 1265 N N . GLY A 1 179 ? 5.350 16.008 -8.331 1.00 73.38 179 GLY A N 1
ATOM 1266 C CA . GLY A 1 179 ? 6.506 15.230 -8.729 1.00 73.38 179 GLY A CA 1
ATOM 1267 C C . GLY A 1 179 ? 6.893 15.500 -10.169 1.00 73.38 179 GLY A C 1
ATOM 1268 O O . GLY A 1 179 ? 6.067 15.911 -10.989 1.00 73.38 179 GLY A O 1
ATOM 1269 N N . THR A 1 180 ? 8.160 15.269 -10.487 1.00 72.81 180 THR A N 1
ATOM 1270 C CA . THR A 1 180 ? 8.748 15.644 -11.771 1.00 72.81 180 THR A CA 1
ATOM 1271 C C . THR A 1 180 ? 9.132 14.409 -12.572 1.00 72.81 180 THR A C 1
ATOM 1273 O O . THR A 1 180 ? 10.067 13.693 -12.234 1.00 72.81 180 THR A O 1
ATOM 1276 N N . GLY A 1 181 ? 8.409 14.167 -13.664 1.00 84.25 181 GLY A N 1
ATOM 1277 C CA . GLY A 1 181 ? 8.869 13.336 -14.775 1.00 84.25 181 GLY A CA 1
ATOM 1278 C C . GLY A 1 181 ? 9.140 11.850 -14.527 1.00 84.25 181 GLY A C 1
ATOM 1279 O O . GLY A 1 181 ? 9.540 11.178 -15.475 1.00 84.25 181 GLY A O 1
ATOM 1280 N N . TYR A 1 182 ? 8.926 11.307 -13.328 1.00 92.00 182 TYR A N 1
ATOM 1281 C CA . TYR A 1 182 ? 9.126 9.881 -13.063 1.00 92.00 182 TYR A CA 1
ATOM 1282 C C . TYR A 1 182 ? 7.810 9.118 -13.086 1.00 92.00 182 TYR A C 1
ATOM 1284 O O . TYR A 1 182 ? 6.873 9.426 -12.347 1.00 92.00 182 TYR A O 1
ATOM 1292 N N . LEU A 1 183 ? 7.766 8.095 -13.932 1.00 94.12 183 LEU A N 1
ATOM 1293 C CA . LEU A 1 183 ? 6.624 7.222 -14.141 1.00 94.12 183 LEU A CA 1
ATOM 1294 C C . LEU A 1 183 ? 7.143 5.819 -14.434 1.00 94.12 183 LEU A C 1
ATOM 1296 O O . LEU A 1 183 ? 7.971 5.635 -15.327 1.00 94.12 183 LEU A O 1
ATOM 1300 N N . SER A 1 184 ? 6.618 4.829 -13.724 1.00 95.88 184 SER A N 1
ATOM 1301 C CA . SER A 1 184 ? 6.923 3.422 -13.980 1.00 95.88 184 SER A CA 1
ATOM 1302 C C . SER A 1 184 ? 5.653 2.689 -14.386 1.00 95.88 184 SER A C 1
ATOM 1304 O O . SER A 1 184 ? 4.623 2.805 -13.720 1.00 95.88 184 SER A O 1
ATOM 1306 N N . VAL A 1 185 ? 5.739 1.940 -15.483 1.00 97.75 185 VAL A N 1
ATOM 1307 C CA . VAL A 1 185 ? 4.687 1.066 -16.004 1.00 97.75 185 VAL A CA 1
ATOM 1308 C C . VAL A 1 185 ? 5.163 -0.368 -15.878 1.00 97.75 185 VAL A C 1
ATOM 1310 O O . VAL A 1 185 ? 6.179 -0.734 -16.466 1.00 97.75 185 VAL A O 1
ATOM 1313 N N . TYR A 1 186 ? 4.408 -1.190 -15.168 1.00 98.69 186 TYR A N 1
ATOM 1314 C CA . TYR A 1 186 ? 4.669 -2.612 -15.023 1.00 98.69 186 TYR A CA 1
ATOM 1315 C C . TYR A 1 186 ? 3.572 -3.428 -15.698 1.00 98.69 186 TYR A C 1
ATOM 1317 O O . TYR A 1 186 ? 2.395 -3.081 -15.618 1.00 98.69 186 TYR A O 1
ATOM 1325 N N . ASP A 1 187 ? 3.963 -4.527 -16.330 1.00 98.69 187 ASP A N 1
ATOM 1326 C CA . ASP A 1 187 ? 3.083 -5.645 -16.654 1.00 98.69 187 ASP A CA 1
ATOM 1327 C C . ASP A 1 187 ? 2.895 -6.492 -15.396 1.00 98.69 187 ASP A C 1
ATOM 1329 O O . ASP A 1 187 ? 3.873 -6.912 -14.777 1.00 98.69 187 ASP A O 1
ATOM 1333 N N . ILE A 1 188 ? 1.639 -6.721 -15.028 1.00 98.75 188 ILE A N 1
ATOM 1334 C CA . ILE A 1 188 ? 1.224 -7.496 -13.852 1.00 98.75 188 ILE A CA 1
ATOM 1335 C C . ILE A 1 188 ? 0.441 -8.746 -14.262 1.00 98.75 188 ILE A C 1
ATOM 1337 O O . ILE A 1 188 ? -0.442 -9.211 -13.545 1.00 98.75 188 ILE A O 1
ATOM 1341 N N . SER A 1 189 ? 0.733 -9.288 -15.449 1.00 98.56 189 SER A N 1
ATOM 1342 C CA . SER A 1 189 ? 0.176 -10.571 -15.889 1.00 98.56 189 SER A CA 1
ATOM 1343 C C . SER A 1 189 ? 0.482 -11.716 -14.919 1.00 98.56 189 SER A C 1
ATOM 1345 O O . SER A 1 189 ? -0.383 -12.566 -14.723 1.00 98.56 189 SER A O 1
ATOM 1347 N N . ASP A 1 190 ? 1.670 -11.693 -14.312 1.00 98.31 190 ASP A N 1
ATOM 1348 C CA . ASP A 1 190 ? 1.995 -12.367 -13.054 1.00 98.31 190 ASP A CA 1
ATOM 1349 C C . ASP A 1 190 ? 1.980 -11.291 -11.957 1.00 98.31 190 ASP A C 1
ATOM 1351 O O . ASP A 1 190 ? 2.854 -10.419 -11.924 1.00 98.31 190 ASP A O 1
ATOM 1355 N N . CYS A 1 191 ? 0.938 -11.283 -11.120 1.00 98.50 191 CYS A N 1
ATOM 1356 C CA . CYS A 1 191 ? 0.709 -10.169 -10.201 1.00 98.50 191 CYS A CA 1
ATOM 1357 C C . CYS A 1 191 ? 1.778 -10.083 -9.105 1.00 98.50 191 CYS A C 1
ATOM 1359 O O . CYS A 1 191 ? 2.078 -8.975 -8.644 1.00 98.50 191 CYS A O 1
ATOM 1361 N N . ALA A 1 192 ? 2.364 -11.225 -8.727 1.00 98.44 192 ALA A N 1
ATOM 1362 C CA . ALA A 1 192 ? 3.352 -11.337 -7.662 1.00 98.44 192 ALA A CA 1
ATOM 1363 C C . ALA A 1 192 ? 4.760 -10.949 -8.137 1.00 98.44 192 ALA A C 1
ATOM 1365 O O . ALA A 1 192 ? 5.603 -10.607 -7.307 1.00 98.44 192 ALA A O 1
ATOM 1366 N N . HIS A 1 193 ? 4.996 -10.917 -9.456 1.00 98.38 193 HIS A N 1
ATOM 1367 C CA . HIS A 1 193 ? 6.279 -10.548 -10.061 1.00 98.38 193 HIS A CA 1
ATOM 1368 C C . HIS A 1 193 ? 6.118 -9.492 -11.174 1.00 98.38 193 HIS A C 1
ATOM 1370 O O . HIS A 1 193 ? 6.342 -9.789 -12.354 1.00 98.38 193 HIS A O 1
ATOM 1376 N N . PRO A 1 194 ? 5.748 -8.239 -10.836 1.00 98.56 194 PRO A N 1
ATOM 1377 C CA . PRO A 1 194 ? 5.570 -7.183 -11.828 1.00 98.56 194 PRO A CA 1
ATOM 1378 C C . PRO A 1 194 ? 6.829 -6.942 -12.668 1.00 98.56 194 PRO A C 1
ATOM 1380 O O . PRO A 1 194 ? 7.929 -6.779 -12.138 1.00 98.56 194 PRO A O 1
ATOM 1383 N N . ARG A 1 195 ? 6.668 -6.841 -13.991 1.00 98.50 195 ARG A N 1
ATOM 1384 C CA . ARG A 1 195 ? 7.776 -6.607 -14.929 1.00 98.50 195 ARG A CA 1
ATOM 1385 C C . ARG A 1 195 ? 7.733 -5.197 -15.496 1.00 98.50 195 ARG A C 1
ATOM 1387 O O . ARG A 1 195 ? 6.759 -4.831 -16.149 1.00 98.50 195 ARG A O 1
ATOM 1394 N N . LEU A 1 196 ? 8.811 -4.434 -15.326 1.00 98.50 196 LEU A N 1
ATOM 1395 C CA . LEU A 1 196 ? 8.915 -3.086 -15.882 1.00 98.50 196 LEU A CA 1
ATOM 1396 C C . LEU A 1 196 ? 8.827 -3.094 -17.419 1.00 98.50 196 LEU A C 1
ATOM 1398 O O . LEU A 1 196 ? 9.485 -3.893 -18.085 1.00 98.50 196 LEU A O 1
ATOM 1402 N N . LEU A 1 197 ? 8.041 -2.171 -17.977 1.00 98.25 197 LEU A N 1
ATOM 1403 C CA . LEU A 1 197 ? 7.823 -2.024 -19.419 1.00 98.25 197 LEU A CA 1
ATOM 1404 C C . LEU A 1 197 ? 8.501 -0.801 -20.039 1.00 98.25 197 LEU A C 1
ATOM 1406 O O . LEU A 1 197 ? 8.696 -0.783 -21.252 1.00 98.25 197 LEU A O 1
ATOM 1410 N N . ASN A 1 198 ? 8.853 0.219 -19.251 1.00 96.81 198 ASN A N 1
ATOM 1411 C CA . ASN A 1 198 ? 9.454 1.458 -19.755 1.00 96.81 198 ASN A CA 1
ATOM 1412 C C . ASN A 1 198 ? 10.870 1.720 -19.207 1.00 96.81 198 ASN A C 1
ATOM 1414 O O . ASN A 1 198 ? 11.091 2.771 -18.611 1.00 96.81 198 ASN A O 1
ATOM 1418 N N . PRO A 1 199 ? 11.850 0.814 -19.398 1.00 95.62 199 PRO A N 1
ATOM 1419 C CA . PRO A 1 199 ? 13.225 1.103 -19.001 1.00 95.62 199 PRO A CA 1
ATOM 1420 C C . PRO A 1 199 ? 13.759 2.328 -19.764 1.00 95.62 199 PRO A C 1
ATOM 1422 O O . PRO A 1 199 ? 13.670 2.391 -20.991 1.00 95.62 199 PRO A O 1
ATOM 1425 N N . GLY A 1 200 ? 14.330 3.298 -19.046 1.00 94.88 200 GLY A N 1
ATOM 1426 C CA . GLY A 1 200 ? 14.850 4.533 -19.636 1.00 94.88 200 GLY A CA 1
ATOM 1427 C C . GLY A 1 200 ? 13.947 5.730 -19.324 1.00 94.88 200 GLY A C 1
ATOM 1428 O O . GLY A 1 200 ? 13.880 6.114 -18.160 1.00 94.88 200 GLY A O 1
ATOM 1429 N N . PRO A 1 201 ? 13.279 6.370 -20.301 1.00 93.25 201 PRO A N 1
ATOM 1430 C CA . PRO A 1 201 ? 12.453 7.548 -20.030 1.00 93.25 201 PRO A CA 1
ATOM 1431 C C . PRO A 1 201 ? 11.411 7.319 -18.919 1.00 93.25 201 PRO A C 1
ATOM 1433 O O . PRO A 1 201 ? 10.548 6.445 -19.023 1.00 93.25 201 PRO A O 1
ATOM 1436 N N . GLY A 1 202 ? 11.485 8.125 -17.859 1.00 90.81 202 GLY A N 1
ATOM 1437 C CA . GLY A 1 202 ? 10.596 8.056 -16.694 1.00 90.81 202 GLY A CA 1
ATOM 1438 C C . GLY A 1 202 ? 11.027 7.096 -15.581 1.00 90.81 202 GLY A C 1
ATOM 1439 O O . GLY A 1 202 ? 10.541 7.247 -14.461 1.00 90.81 202 GLY A O 1
ATOM 1440 N N . THR A 1 203 ? 11.959 6.172 -15.832 1.00 94.06 203 THR A N 1
ATOM 1441 C CA . THR A 1 203 ? 12.542 5.289 -14.797 1.00 94.06 203 THR A CA 1
ATOM 1442 C C . THR A 1 203 ? 14.057 5.399 -14.656 1.00 94.06 203 THR A C 1
ATOM 1444 O O . THR A 1 203 ? 14.636 4.919 -13.692 1.00 94.06 203 THR A O 1
ATOM 1447 N N . ASN A 1 204 ? 14.725 6.093 -15.567 1.00 92.12 204 ASN A N 1
ATOM 1448 C CA . ASN A 1 204 ? 16.112 6.494 -15.427 1.00 92.12 204 ASN A CA 1
ATOM 1449 C C . ASN A 1 204 ? 16.153 7.904 -14.828 1.00 92.12 204 ASN A C 1
ATOM 1451 O O . ASN A 1 204 ? 15.568 8.834 -15.384 1.00 92.12 204 ASN A O 1
ATOM 1455 N N . LEU A 1 205 ? 16.886 8.072 -13.725 1.00 89.19 205 LEU A N 1
ATOM 1456 C CA . LEU A 1 205 ? 17.068 9.360 -13.044 1.00 89.19 205 LEU A CA 1
ATOM 1457 C C . LEU A 1 205 ? 17.630 10.464 -13.959 1.00 89.19 205 LEU A C 1
ATOM 1459 O O . LEU A 1 205 ? 17.378 11.643 -13.735 1.00 89.19 205 LEU A O 1
ATOM 1463 N N . ALA A 1 206 ? 18.372 10.102 -15.007 1.00 92.19 206 ALA A N 1
ATOM 1464 C CA . ALA A 1 206 ? 18.900 11.046 -15.991 1.00 92.19 206 ALA A CA 1
ATOM 1465 C C . ALA A 1 206 ? 17.924 11.357 -17.144 1.00 92.19 206 ALA A C 1
ATOM 1467 O O . ALA A 1 206 ? 18.240 12.181 -18.001 1.00 92.19 206 ALA A O 1
ATOM 1468 N N . MET A 1 207 ? 16.764 10.694 -17.209 1.00 92.62 207 MET A N 1
ATOM 1469 C CA . MET A 1 207 ? 15.792 10.821 -18.304 1.00 92.62 207 MET A CA 1
ATOM 1470 C C . MET A 1 207 ? 14.361 11.036 -17.778 1.00 92.62 207 MET A C 1
ATOM 1472 O O . MET A 1 207 ? 13.484 10.199 -18.024 1.00 92.62 207 MET A O 1
ATOM 1476 N N . PRO A 1 208 ? 14.084 12.140 -17.058 1.00 90.75 208 PRO A N 1
ATOM 1477 C CA . PRO A 1 208 ? 12.723 12.457 -16.648 1.00 90.75 208 PRO A CA 1
ATOM 1478 C C . PRO A 1 208 ? 11.843 12.750 -17.870 1.00 90.75 208 PRO A C 1
ATOM 1480 O O . PRO A 1 208 ? 12.272 13.355 -18.855 1.00 90.75 208 PRO A O 1
ATOM 1483 N N . LEU A 1 209 ? 10.582 12.339 -17.794 1.00 90.06 209 LEU A N 1
ATOM 1484 C CA . LEU A 1 209 ? 9.555 12.727 -18.751 1.00 90.06 209 LEU A CA 1
ATOM 1485 C C . LEU A 1 209 ? 9.233 14.224 -18.591 1.00 90.06 209 LEU A C 1
ATOM 1487 O O . LEU A 1 209 ? 9.243 14.737 -17.471 1.00 90.06 209 LEU A O 1
ATOM 1491 N N . PRO A 1 210 ? 8.874 14.934 -19.674 1.00 88.31 210 PRO A N 1
ATOM 1492 C CA . PRO A 1 210 ? 8.475 16.339 -19.618 1.00 88.31 210 PRO A CA 1
ATOM 1493 C C . PRO A 1 210 ? 7.026 16.487 -19.115 1.00 88.31 210 PRO A C 1
ATOM 1495 O O . PRO A 1 210 ? 6.190 17.110 -19.766 1.00 88.31 210 PRO A O 1
ATOM 1498 N N . ILE A 1 211 ? 6.712 15.867 -17.976 1.00 84.19 211 ILE A N 1
ATOM 1499 C CA . ILE A 1 211 ? 5.400 15.907 -17.327 1.00 84.19 211 ILE A CA 1
ATOM 1500 C C . ILE A 1 211 ? 5.562 16.276 -15.855 1.00 84.19 211 ILE A C 1
ATOM 1502 O O . ILE A 1 211 ? 6.519 15.867 -15.191 1.00 84.19 211 ILE A O 1
ATOM 1506 N N . THR A 1 212 ? 4.594 17.016 -15.332 1.00 80.12 212 THR A N 1
ATOM 1507 C CA . THR A 1 212 ? 4.370 17.097 -13.892 1.00 80.12 212 THR A CA 1
ATOM 1508 C C . THR A 1 212 ? 3.428 15.975 -13.481 1.00 80.12 212 THR A C 1
ATOM 1510 O O . THR A 1 212 ? 2.595 15.505 -14.258 1.00 80.12 212 THR A O 1
ATOM 1513 N N . THR A 1 213 ? 3.588 15.508 -12.254 1.00 74.75 213 THR A N 1
ATOM 1514 C CA . THR A 1 213 ? 2.781 14.434 -11.680 1.00 74.75 213 THR A CA 1
ATOM 1515 C C . THR A 1 213 ? 2.228 14.956 -10.366 1.00 74.75 213 THR A C 1
ATOM 1517 O O . THR A 1 213 ? 2.971 15.469 -9.540 1.00 74.75 213 THR A O 1
ATOM 1520 N N . THR A 1 214 ? 0.911 14.954 -10.198 1.00 65.88 214 THR A N 1
ATOM 1521 C CA . THR A 1 214 ? 0.263 15.519 -9.008 1.00 65.88 214 THR A CA 1
ATOM 1522 C C . THR A 1 214 ? -0.837 14.590 -8.517 1.00 65.88 214 THR A C 1
ATOM 1524 O O . THR A 1 214 ? -1.287 13.700 -9.243 1.00 65.88 214 THR A O 1
ATOM 1527 N N . ARG A 1 215 ? -1.253 14.822 -7.266 1.00 56.72 215 ARG A N 1
ATOM 1528 C CA . ARG A 1 215 ? -2.220 14.074 -6.436 1.00 56.72 215 ARG A CA 1
ATOM 1529 C C . ARG A 1 215 ? -3.462 13.506 -7.149 1.00 56.72 215 ARG A C 1
ATOM 1531 O O . ARG A 1 215 ? -4.031 12.528 -6.688 1.00 56.72 215 ARG A O 1
ATOM 1538 N N . ALA A 1 216 ? -3.882 14.061 -8.277 1.00 46.94 216 ALA A N 1
ATOM 1539 C CA . ALA A 1 216 ? -4.788 13.420 -9.222 1.00 46.94 216 ALA A CA 1
ATOM 1540 C C . ALA A 1 216 ? -4.766 14.255 -10.501 1.00 46.94 216 ALA A C 1
ATOM 1542 O O . ALA A 1 216 ? -5.308 15.359 -10.526 1.00 46.94 216 ALA A O 1
ATOM 1543 N N . ALA A 1 217 ? -4.167 13.753 -11.578 1.00 41.72 217 ALA A N 1
ATOM 1544 C CA . ALA A 1 217 ? -4.392 14.359 -12.881 1.00 41.72 217 ALA A CA 1
ATOM 1545 C C . ALA A 1 217 ? -5.815 14.000 -13.343 1.00 41.72 217 ALA A C 1
ATOM 1547 O O . ALA A 1 217 ? -6.033 12.983 -14.001 1.00 41.72 217 ALA A O 1
ATOM 1548 N N . SER A 1 218 ? -6.797 14.835 -12.999 1.00 33.94 218 SER A N 1
ATOM 1549 C CA . SER A 1 218 ? -7.969 14.976 -13.865 1.00 33.94 218 SER A CA 1
ATOM 1550 C C . SER A 1 218 ? -7.480 15.513 -15.212 1.00 33.94 218 SER A C 1
ATOM 1552 O O . SER A 1 218 ? -6.611 16.392 -15.225 1.00 33.94 218 SER A O 1
ATOM 1554 N N . PRO A 1 219 ? -7.975 14.993 -16.350 1.00 34.16 219 PRO A N 1
ATOM 1555 C CA . PRO A 1 219 ? -7.521 15.453 -17.654 1.00 34.16 219 PRO A CA 1
ATOM 1556 C C . PRO A 1 219 ? -7.727 16.970 -17.762 1.00 34.16 219 PRO A C 1
ATOM 1558 O O . PRO A 1 219 ? -8.779 17.460 -17.340 1.00 34.16 219 PRO A O 1
ATOM 1561 N N . PRO A 1 220 ? -6.771 17.728 -18.329 1.00 37.62 220 PRO A N 1
ATOM 1562 C CA . PRO A 1 220 ? -6.999 19.134 -18.608 1.00 37.62 220 PRO A CA 1
ATOM 1563 C C . PRO A 1 220 ? -8.145 19.234 -19.618 1.00 37.62 220 PRO A C 1
ATOM 1565 O O . PRO A 1 220 ? -8.016 18.867 -20.788 1.00 37.62 220 PRO A O 1
ATOM 1568 N N . THR A 1 221 ? -9.302 19.711 -19.170 1.00 44.81 221 THR A N 1
ATOM 1569 C CA . THR A 1 221 ? -10.360 20.193 -20.056 1.00 44.81 221 THR A CA 1
ATOM 1570 C C . THR A 1 221 ? -9.815 21.370 -20.854 1.00 44.81 221 THR A C 1
ATOM 1572 O O . THR A 1 221 ? -9.798 22.484 -20.349 1.00 44.81 221 THR A O 1
ATOM 1575 N N . ALA A 1 222 ? -9.339 21.100 -22.071 1.00 39.12 222 ALA A N 1
ATOM 1576 C CA . ALA A 1 222 ? -9.461 21.940 -23.268 1.00 39.12 222 ALA A CA 1
ATOM 1577 C C . ALA A 1 222 ? -8.530 21.417 -24.377 1.00 39.12 222 ALA A C 1
ATOM 1579 O O . ALA A 1 222 ? -7.511 22.019 -24.700 1.00 39.12 222 ALA A O 1
ATOM 1580 N N . ALA A 1 223 ? -8.907 20.307 -25.010 1.00 32.38 223 ALA A N 1
ATOM 1581 C CA . ALA A 1 223 ? -8.560 20.091 -26.411 1.00 32.38 223 ALA A CA 1
ATOM 1582 C C . ALA A 1 223 ? -9.873 20.192 -27.203 1.00 32.38 223 ALA A C 1
ATOM 1584 O O . ALA A 1 223 ? -10.830 19.496 -26.845 1.00 32.38 223 ALA A O 1
ATOM 1585 N N . PRO A 1 224 ? -9.985 21.068 -28.219 1.00 33.69 224 PRO A N 1
ATOM 1586 C CA . PRO A 1 224 ? -11.213 21.200 -28.988 1.00 33.69 224 PRO A CA 1
ATOM 1587 C C . PRO A 1 224 ? -11.458 19.893 -29.745 1.00 33.69 224 PRO A C 1
ATOM 1589 O O . PRO A 1 224 ? -10.745 19.546 -30.685 1.00 33.69 224 PRO A O 1
ATOM 1592 N N . ILE A 1 225 ? -12.464 19.140 -29.304 1.00 39.19 225 ILE A N 1
ATOM 1593 C CA . ILE A 1 225 ? -12.943 17.954 -30.008 1.00 39.19 225 ILE A CA 1
ATOM 1594 C C . ILE A 1 225 ? -13.623 18.460 -31.284 1.00 39.19 225 ILE A C 1
ATOM 1596 O O . ILE A 1 225 ? -14.638 19.154 -31.215 1.00 39.19 225 ILE A O 1
ATOM 1600 N N . GLY A 1 226 ? -13.041 18.138 -32.442 1.00 34.47 226 GLY A N 1
ATOM 1601 C CA . GLY A 1 226 ? -13.621 18.411 -33.759 1.00 34.47 226 GLY A CA 1
ATOM 1602 C C . GLY A 1 226 ? -15.033 17.822 -33.921 1.00 34.47 226 GLY A C 1
ATOM 1603 O O . GLY A 1 226 ? -15.460 16.984 -33.121 1.00 34.47 226 GLY A O 1
ATOM 1604 N N . PRO A 1 227 ? -15.792 18.265 -34.939 1.00 33.25 227 PRO A N 1
ATOM 1605 C CA . PRO A 1 227 ? -17.227 18.026 -35.017 1.00 33.25 227 PRO A CA 1
ATOM 1606 C C . PRO A 1 227 ? -17.551 16.529 -35.056 1.00 33.25 227 PRO A C 1
ATOM 1608 O O . PRO A 1 227 ? -17.099 15.774 -35.915 1.00 33.25 227 PRO A O 1
ATOM 1611 N N . ARG A 1 228 ? -18.357 16.110 -34.080 1.00 34.91 228 ARG A N 1
ATOM 1612 C CA . ARG A 1 228 ? -18.835 14.743 -33.892 1.00 34.91 228 ARG A CA 1
ATOM 1613 C C . ARG A 1 228 ? -19.870 14.436 -34.984 1.00 34.91 228 ARG A C 1
ATOM 1615 O O . ARG A 1 228 ? -20.956 15.005 -34.970 1.00 34.91 228 ARG A O 1
ATOM 1622 N N . VAL A 1 229 ? -19.550 13.541 -35.921 1.00 35.78 229 VAL A N 1
ATOM 1623 C CA . VAL A 1 229 ? -20.527 13.006 -36.886 1.00 35.78 229 VAL A CA 1
ATOM 1624 C C . VAL A 1 229 ? -21.463 12.054 -36.142 1.00 35.78 229 VAL A C 1
ATOM 1626 O O . VAL A 1 229 ? -21.091 10.936 -35.787 1.00 35.78 229 VAL A O 1
ATOM 1629 N N . SER A 1 230 ? -22.680 12.507 -35.866 1.00 33.53 230 SER A N 1
ATOM 1630 C CA . SER A 1 230 ? -23.737 11.723 -35.233 1.00 33.53 230 SER A CA 1
ATOM 1631 C C . SER A 1 230 ? -24.463 10.871 -36.282 1.00 33.53 230 SER A C 1
ATOM 1633 O O . SER A 1 230 ? -25.196 11.389 -37.120 1.00 33.53 230 SER A O 1
ATOM 1635 N N . ARG A 1 231 ? -24.290 9.542 -36.234 1.00 30.09 231 ARG A N 1
ATOM 1636 C CA . ARG A 1 231 ? -25.219 8.594 -36.879 1.00 30.09 231 ARG A CA 1
ATOM 1637 C C . ARG A 1 231 ? -26.303 8.207 -35.866 1.00 30.09 231 ARG A C 1
ATOM 1639 O O . ARG A 1 231 ? -25.947 7.801 -34.760 1.00 30.09 231 ARG A O 1
ATOM 1646 N N . PRO A 1 232 ? -27.599 8.302 -36.204 1.00 32.34 232 PRO A N 1
ATOM 1647 C CA . PRO A 1 232 ? -28.666 7.886 -35.304 1.00 32.34 232 PRO A CA 1
ATOM 1648 C C . PRO A 1 232 ? -28.763 6.355 -35.266 1.00 32.34 232 PRO A C 1
ATOM 1650 O O . PRO A 1 232 ? -28.810 5.698 -36.306 1.00 32.34 232 PRO A O 1
ATOM 1653 N N . VAL A 1 233 ? -28.806 5.786 -34.061 1.00 35.28 233 VAL A N 1
ATOM 1654 C CA . VAL A 1 233 ? -29.151 4.378 -33.826 1.00 35.28 233 VAL A CA 1
ATOM 1655 C C . VAL A 1 233 ? -30.654 4.312 -33.559 1.00 35.28 233 VAL A C 1
ATOM 1657 O O . VAL A 1 233 ? -31.152 4.932 -32.622 1.00 35.28 233 VAL A O 1
ATOM 1660 N N . SER A 1 234 ? -31.377 3.587 -34.413 1.00 31.30 234 SER A N 1
ATOM 1661 C CA . SER A 1 234 ? -32.813 3.335 -34.277 1.00 31.30 234 SER A CA 1
ATOM 1662 C C . SER A 1 234 ? -33.077 2.332 -33.148 1.00 31.30 234 SER A C 1
ATOM 1664 O O . SER A 1 234 ? -32.474 1.261 -33.105 1.00 31.30 234 SER A O 1
ATOM 1666 N N . SER A 1 235 ? -33.97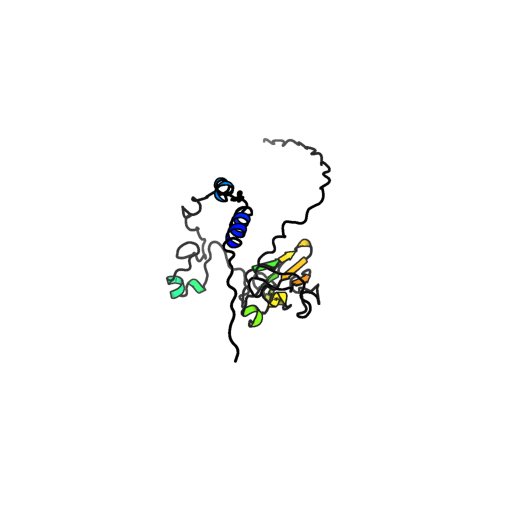5 2.688 -32.229 1.00 31.91 235 SER A N 1
ATOM 1667 C CA . SER A 1 235 ? -34.427 1.856 -31.110 1.00 31.91 235 SER A CA 1
ATOM 1668 C C . SER A 1 235 ? -35.550 0.924 -31.572 1.00 31.91 235 SER A C 1
ATOM 1670 O O . SER A 1 235 ? -36.667 1.371 -31.833 1.00 31.91 235 SER A O 1
ATOM 1672 N N . ALA A 1 236 ? -35.266 -0.377 -31.672 1.00 32.28 236 ALA A N 1
ATOM 1673 C CA . ALA A 1 236 ? -36.285 -1.409 -31.841 1.00 32.28 236 ALA A CA 1
ATOM 1674 C C . ALA A 1 236 ? -36.730 -1.912 -30.458 1.00 32.28 236 ALA A C 1
ATOM 1676 O O . ALA A 1 236 ? -35.996 -2.597 -29.746 1.00 32.28 236 ALA A O 1
ATOM 1677 N N . ARG A 1 237 ? -37.951 -1.540 -30.070 1.00 32.72 237 ARG A N 1
ATOM 1678 C CA . ARG A 1 237 ? -38.622 -1.954 -28.836 1.00 32.72 237 ARG A CA 1
ATOM 1679 C C . ARG A 1 237 ? -39.195 -3.367 -29.029 1.00 32.72 237 ARG A C 1
ATOM 1681 O O . ARG A 1 237 ? -40.156 -3.536 -29.770 1.00 32.72 237 ARG A O 1
ATOM 1688 N N . SER A 1 238 ? -38.616 -4.371 -28.368 1.00 29.80 238 SER A N 1
ATOM 1689 C CA . SER A 1 238 ? -39.171 -5.731 -28.295 1.00 29.80 238 SER A CA 1
ATOM 1690 C C . SER A 1 238 ? -39.988 -5.880 -27.011 1.00 29.80 238 SER A C 1
ATOM 1692 O O . SER A 1 238 ? -39.447 -5.839 -25.907 1.00 29.80 238 SER A O 1
ATOM 1694 N N . THR A 1 239 ? -41.306 -5.995 -27.150 1.00 35.72 239 THR A N 1
ATOM 1695 C CA . THR A 1 239 ? -42.239 -6.337 -26.070 1.00 35.72 239 THR A CA 1
ATOM 1696 C C . THR 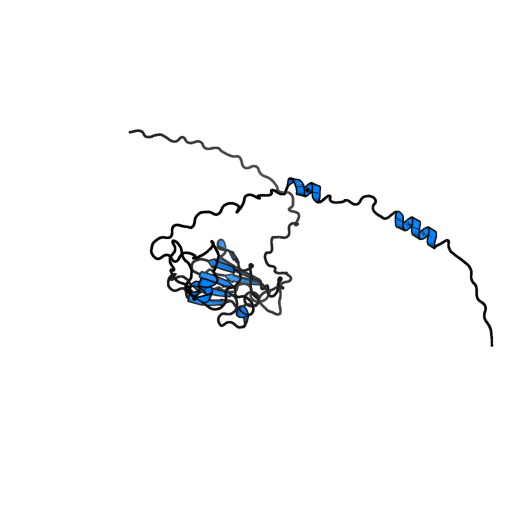A 1 239 ? -42.531 -7.832 -26.114 1.00 35.72 239 THR A C 1
ATOM 1698 O O . THR A 1 239 ? -43.025 -8.316 -27.129 1.00 35.72 239 THR A O 1
ATOM 1701 N N . SER A 1 240 ? -42.303 -8.545 -25.010 1.00 30.91 240 SER A N 1
ATOM 1702 C CA . SER A 1 240 ? -42.791 -9.916 -24.817 1.00 30.91 240 SER A CA 1
ATOM 1703 C C . SER A 1 240 ? -43.538 -10.010 -23.474 1.00 30.91 240 SER A C 1
ATOM 1705 O O . SER A 1 240 ? -43.031 -9.476 -22.484 1.00 30.91 240 SER A O 1
ATOM 1707 N N . PRO A 1 241 ? -44.749 -10.603 -23.405 1.00 37.28 241 PRO A N 1
ATOM 1708 C CA . PRO A 1 241 ? -45.577 -10.586 -22.201 1.00 37.28 241 PRO A CA 1
ATOM 1709 C C . PRO A 1 241 ? -45.305 -11.774 -21.263 1.00 37.28 241 PRO A C 1
ATOM 1711 O O . PRO A 1 241 ? -45.162 -12.920 -21.683 1.00 37.28 241 PRO A O 1
ATOM 1714 N N . ILE A 1 242 ? -45.307 -11.485 -19.960 1.00 33.91 242 ILE A N 1
ATOM 1715 C CA . ILE A 1 242 ? -45.196 -12.446 -18.855 1.00 33.91 242 ILE A CA 1
ATOM 1716 C C . ILE A 1 242 ? -46.517 -13.222 -18.713 1.00 33.91 242 ILE A C 1
ATOM 1718 O O . ILE A 1 242 ? -47.576 -12.634 -18.487 1.00 33.91 242 ILE A O 1
ATOM 1722 N N . ARG A 1 243 ? -46.457 -14.555 -18.811 1.00 34.22 243 ARG A N 1
ATOM 1723 C CA . ARG A 1 243 ? -47.594 -15.469 -18.619 1.00 34.22 243 ARG A CA 1
ATOM 1724 C C . ARG A 1 243 ? -47.689 -15.865 -17.139 1.00 34.22 243 ARG A C 1
ATOM 1726 O O . ARG A 1 243 ? -46.783 -16.502 -16.612 1.00 34.22 243 ARG A O 1
ATOM 1733 N N . ARG A 1 244 ? -48.783 -15.486 -16.465 1.00 35.25 244 ARG A N 1
ATOM 1734 C CA . ARG A 1 244 ? -49.143 -15.965 -15.115 1.00 35.25 244 ARG A CA 1
ATOM 1735 C C . ARG A 1 244 ? -49.419 -17.470 -15.150 1.00 35.25 244 ARG A C 1
ATOM 1737 O O . ARG A 1 244 ? -50.212 -17.915 -15.975 1.00 35.25 244 ARG A O 1
ATOM 1744 N N . ILE A 1 245 ? -48.854 -18.211 -14.202 1.00 33.91 245 ILE A N 1
ATOM 1745 C CA . ILE A 1 245 ? -49.286 -19.569 -13.860 1.00 33.91 245 ILE A CA 1
ATOM 1746 C C . ILE A 1 245 ? -50.017 -19.480 -12.517 1.00 33.91 245 ILE A C 1
ATOM 1748 O O . ILE A 1 245 ? -49.450 -19.039 -11.520 1.00 33.91 245 ILE A O 1
ATOM 1752 N N . ARG A 1 246 ? -51.303 -19.841 -12.530 1.00 34.06 246 ARG A N 1
ATOM 1753 C CA . ARG A 1 246 ? -52.080 -20.250 -11.357 1.00 34.06 246 ARG A CA 1
ATOM 1754 C C . ARG A 1 246 ? -52.250 -21.761 -11.454 1.00 34.06 246 ARG A C 1
ATOM 1756 O O . ARG A 1 246 ? -52.793 -22.203 -12.461 1.00 34.06 246 ARG A O 1
ATOM 1763 N N . THR A 1 247 ? -51.857 -22.461 -10.400 1.00 46.62 247 THR A N 1
ATOM 1764 C CA . THR A 1 247 ? -52.603 -23.517 -9.690 1.00 46.62 247 THR A CA 1
ATOM 1765 C C . THR A 1 247 ? -51.902 -23.709 -8.363 1.00 46.62 247 THR A C 1
ATOM 1767 O O . THR A 1 247 ? -50.664 -23.875 -8.412 1.00 46.62 247 THR A O 1
#